Protein 8FJE (pdb70)

Structure (mmCIF, N/CA/C/O backbone):
data_8FJE
#
_entry.id   8FJE
#
_cell.length_a   47.859
_cell.length_b   65.763
_cell.length_c   87.434
_cell.angle_alpha   90.000
_cell.angle_beta   90.000
_cell.angle_gamma   90.000
#
_symmetry.space_group_name_H-M   'P 2 21 21'
#
loop_
_atom_site.group_PDB
_atom_site.id
_atom_site.type_symbol
_atom_site.label_atom_id
_atom_site.label_alt_id
_atom_site.label_comp_id
_atom_site.label_asym_id
_atom_site.label_entity_id
_atom_site.label_seq_id
_atom_site.pdbx_PDB_ins_code
_atom_site.Cartn_x
_atom_site.Cartn_y
_atom_site.Cartn_z
_atom_site.occupancy
_atom_site.B_iso_or_equiv
_atom_site.auth_seq_id
_atom_site.auth_comp_id
_atom_site.auth_asym_id
_atom_site.auth_atom_id
_atom_site.pdbx_PDB_model_num
ATOM 1 N N . PRO A 1 6 ? 33.51085 7.72370 12.96988 1.000 124.47160 4 PRO A N 1
ATOM 2 C CA . PRO A 1 6 ? 33.40612 9.12634 12.55124 1.000 126.38113 4 PRO A CA 1
ATOM 3 C C . PRO A 1 6 ? 32.06429 9.75829 12.91647 1.000 118.18475 4 PRO A C 1
ATOM 4 O O . PRO A 1 6 ? 31.90929 10.26997 14.02559 1.000 123.34529 4 PRO A O 1
ATOM 8 N N . LEU A 1 7 ? 31.10786 9.72060 11.98483 1.000 109.22495 5 LEU A N 1
ATOM 9 C CA . LEU A 1 7 ? 29.80553 10.33104 12.23278 1.000 100.60076 5 LEU A CA 1
ATOM 10 C C . LEU A 1 7 ? 29.00847 9.56305 13.27805 1.000 112.54425 5 LEU A C 1
ATOM 11 O O . LEU A 1 7 ? 28.15253 10.14482 13.95486 1.000 103.09451 5 LEU A O 1
ATOM 16 N N . GLU A 1 8 ? 29.27069 8.26355 13.42207 1.000 120.90312 6 GLU A N 1
ATOM 17 C CA . GLU A 1 8 ? 28.53638 7.44945 14.38159 1.000 118.05212 6 GLU A CA 1
ATOM 18 C C . GLU A 1 8 ? 28.94970 7.73500 15.81803 1.000 104.58920 6 GLU A C 1
ATOM 19 O O . GLU A 1 8 ? 28.23675 7.33714 16.74535 1.000 86.69017 6 GLU A O 1
ATOM 25 N N . THR A 1 9 ? 30.08146 8.41088 16.02124 1.000 107.62172 7 THR A N 1
ATOM 26 C CA . THR A 1 9 ? 30.54349 8.73603 17.36362 1.000 116.71789 7 THR A CA 1
ATOM 27 C C . THR A 1 9 ? 29.89773 9.99823 17.91818 1.000 109.18886 7 THR A C 1
ATOM 28 O O . THR A 1 9 ? 29.89342 10.19041 19.13884 1.000 121.88960 7 THR A O 1
ATOM 32 N N . LEU A 1 10 ? 29.35480 10.85439 17.05820 1.000 95.71696 8 LEU A N 1
ATOM 33 C CA . LEU A 1 10 ? 28.75544 12.10030 17.50436 1.000 98.93676 8 LEU A CA 1
ATOM 34 C C . LEU A 1 10 ? 27.32270 11.86919 17.98609 1.000 83.40877 8 LEU A C 1
ATOM 35 O O . LEU A 1 10 ? 26.63088 10.97346 17.49433 1.000 84.07786 8 LEU A O 1
ATOM 40 N N . PRO A 1 11 ? 26.85733 12.66150 18.94728 1.000 76.74726 9 PRO A N 1
ATOM 41 C CA . PRO A 1 11 ? 25.50081 12.48184 19.47285 1.000 77.88295 9 PRO A CA 1
ATOM 42 C C . PRO A 1 11 ? 24.44626 13.00143 18.50264 1.000 75.11335 9 PRO A C 1
ATOM 43 O O . PRO A 1 11 ? 24.73810 13.68944 17.52401 1.000 85.83939 9 PRO A O 1
ATOM 47 N N . LEU A 1 12 ? 23.19067 12.65782 18.80525 1.000 77.17799 10 LEU A N 1
ATOM 48 C CA . LEU A 1 12 ? 22.07408 13.05575 17.95449 1.000 66.27089 10 LEU A CA 1
ATOM 49 C C . LEU A 1 12 ? 21.85487 14.56303 17.94485 1.000 71.87090 10 LEU A C 1
ATOM 50 O O . LEU A 1 12 ? 21.28052 15.08594 16.98359 1.000 80.32906 10 LEU A O 1
ATOM 55 N N . GLU A 1 13 ? 22.29354 15.27166 18.98747 1.000 73.90610 11 GLU A N 1
ATOM 56 C CA . GLU A 1 13 ? 22.16593 16.72510 18.99106 1.000 68.58763 11 GLU A CA 1
ATOM 57 C C . GLU A 1 13 ? 23.15079 17.36681 18.02157 1.000 69.70670 11 GLU A C 1
ATOM 58 O O . GLU A 1 13 ? 22.83075 18.37326 17.37842 1.000 51.98292 11 GLU A O 1
ATOM 64 N N . GLU A 1 14 ? 24.35351 16.80032 17.90160 1.000 75.59226 12 GLU A N 1
ATOM 65 C CA . GLU A 1 14 ? 25.33977 17.35190 16.97904 1.000 75.32796 12 GLU A CA 1
ATOM 66 C C . GLU A 1 14 ? 25.04288 16.95267 15.53888 1.000 69.19899 12 GLU A C 1
ATOM 67 O O . GLU A 1 14 ? 25.27146 17.74376 14.61743 1.000 70.14085 12 GLU A O 1
ATOM 73 N N . LEU A 1 15 ? 24.54362 15.73087 15.32813 1.000 69.08330 13 LEU A N 1
ATOM 74 C CA . LEU A 1 15 ? 24.12651 15.30863 13.99335 1.000 62.69472 13 LEU A CA 1
ATOM 75 C C . LEU A 1 15 ? 23.12035 16.28598 13.39961 1.000 67.99541 13 LEU A C 1
ATOM 76 O O . LEU A 1 15 ? 23.27825 16.75093 12.26518 1.000 62.15360 13 LEU A O 1
ATOM 81 N N . GLU A 1 16 ? 22.07512 16.61208 14.16269 1.000 70.44762 14 GLU A N 1
ATOM 82 C CA . GLU A 1 16 ? 21.08275 17.56875 13.68830 1.000 63.59273 14 GLU A CA 1
ATOM 83 C C . GLU A 1 16 ? 21.67445 18.96512 13.54539 1.000 63.87091 14 GLU A C 1
ATOM 84 O O . GLU A 1 16 ? 21.25456 19.72757 12.66732 1.000 57.05699 14 GLU A O 1
ATOM 90 N N . ARG A 1 17 ? 22.64771 19.31593 14.39002 1.000 80.34700 15 ARG A N 1
ATOM 91 C CA . ARG A 1 17 ? 23.29792 20.61619 14.26433 1.000 70.09746 15 ARG A CA 1
ATOM 92 C C . ARG A 1 17 ? 24.07704 20.71556 12.95917 1.000 65.69194 15 ARG A C 1
ATOM 93 O O . ARG A 1 17 ? 24.04170 21.75211 12.28553 1.000 65.95947 15 ARG A O 1
ATOM 101 N N . ARG A 1 18 ? 24.78188 19.64703 12.58256 1.000 70.30415 16 ARG A N 1
ATOM 102 C CA . ARG A 1 18 ? 25.46777 19.63460 11.29490 1.000 73.89490 16 ARG A CA 1
ATOM 103 C C . ARG A 1 18 ? 24.46878 19.58811 10.14569 1.000 66.04893 16 ARG A C 1
ATOM 104 O O . ARG A 1 18 ? 24.59193 20.34066 9.17296 1.000 61.51442 16 ARG A O 1
ATOM 112 N N . ALA A 1 19 ? 23.46541 18.71222 10.24677 1.000 68.37770 17 ALA A N 1
ATOM 113 C CA . ALA A 1 19 ? 22.50363 18.54636 9.16083 1.000 53.21041 17 ALA A CA 1
ATOM 114 C C . ALA A 1 19 ? 21.78788 19.85520 8.85125 1.000 64.01177 17 ALA A C 1
ATOM 115 O O . ALA A 1 19 ? 21.64860 20.24008 7.68457 1.000 64.79893 17 ALA A O 1
ATOM 117 N N . LEU A 1 20 ? 21.33062 20.55903 9.88764 1.000 69.42903 18 LEU A N 1
ATOM 118 C CA . LEU A 1 20 ? 20.69073 21.85008 9.67285 1.000 68.52062 18 LEU A CA 1
ATOM 119 C C . LEU A 1 20 ? 21.67441 22.90950 9.19575 1.000 68.15085 18 LEU A C 1
ATOM 120 O O . LEU A 1 20 ? 21.25211 23.89627 8.58637 1.000 61.65323 18 LEU A O 1
ATOM 125 N N . LYS A 1 21 ? 22.97127 22.72672 9.45271 1.000 74.87511 19 LYS A N 1
ATOM 126 C CA . LYS A 1 21 ? 23.96694 23.70396 9.02395 1.000 74.35855 19 LYS A CA 1
ATOM 127 C C . LYS A 1 21 ? 24.22617 23.61624 7.52371 1.000 77.29513 19 LYS A C 1
ATOM 128 O O . LYS A 1 21 ? 24.22332 24.63687 6.82605 1.000 75.25674 19 LYS A O 1
ATOM 134 N N . ILE A 1 22 ? 24.45924 22.40521 7.01131 1.000 72.65389 20 ILE A N 1
ATOM 135 C CA . ILE A 1 22 ? 24.66267 22.23411 5.57433 1.000 76.09949 20 ILE A CA 1
ATOM 136 C C . ILE A 1 22 ? 23.41474 22.65079 4.80274 1.000 75.36280 20 ILE A C 1
ATOM 137 O O . ILE A 1 22 ? 23.50562 23.21968 3.70740 1.000 89.53737 20 ILE A O 1
ATOM 142 N N . TYR A 1 23 ? 22.23178 22.39705 5.36848 1.000 71.17810 21 TYR A N 1
ATOM 143 C CA . TYR A 1 23 ? 20.99527 22.77913 4.69269 1.000 68.80209 21 TYR A CA 1
ATOM 144 C C . TYR A 1 23 ? 20.88342 24.29286 4.55608 1.000 77.31071 21 TYR A C 1
ATOM 145 O O . TYR A 1 23 ? 20.47910 24.80049 3.50285 1.000 79.71578 21 TYR A O 1
ATOM 154 N N . LEU A 1 24 ? 21.23571 25.03184 5.61141 1.000 83.20647 22 LEU A N 1
ATOM 155 C CA . LEU A 1 24 ? 21.18050 26.48823 5.53963 1.000 85.75991 22 LEU A CA 1
ATOM 156 C C . LEU A 1 24 ? 22.20853 27.04263 4.56205 1.000 89.54133 22 LEU A C 1
ATOM 157 O O . LEU A 1 24 ? 21.95831 28.06884 3.91885 1.000 99.57690 22 LEU A O 1
ATOM 162 N N . ARG A 1 25 ? 23.36086 26.38160 4.43011 1.000 84.06266 23 ARG A N 1
ATOM 163 C CA . ARG A 1 25 ? 24.40174 26.86496 3.53178 1.000 93.50304 23 ARG A CA 1
ATOM 164 C C . ARG A 1 25 ? 24.07920 26.62254 2.06392 1.000 85.10016 23 ARG A C 1
ATOM 165 O O . ARG A 1 25 ? 24.60016 27.34183 1.20549 1.000 90.36970 23 ARG A O 1
ATOM 173 N N . ARG A 1 26 ? 23.23877 25.63627 1.75515 1.000 83.56567 24 ARG A N 1
ATOM 174 C CA . ARG A 1 26 ? 22.88031 25.35450 0.37083 1.000 100.36755 24 ARG A CA 1
ATOM 175 C C . ARG A 1 26 ? 21.54324 25.99567 0.02218 1.000 105.98861 24 ARG A C 1
ATOM 176 O O . ARG A 1 26 ? 21.48358 26.91697 -0.79845 1.000 111.69854 24 ARG A O 1
ATOM 184 N N . HIS A 1 27 ? 20.46747 25.51274 0.63795 1.000 105.15570 25 HIS A N 1
ATOM 185 C CA . HIS A 1 27 ? 19.15152 26.09269 0.41186 1.000 102.36700 25 HIS A CA 1
ATOM 186 C C . HIS A 1 27 ? 19.03007 27.43563 1.12047 1.000 106.28108 25 HIS A C 1
ATOM 187 O O . HIS A 1 27 ? 19.43649 27.58653 2.27585 1.000 118.97799 25 HIS A O 1
ATOM 194 N N . GLY A 1 28 ? 18.46719 28.41426 0.41958 1.000 112.20547 26 GLY A N 1
ATOM 195 C CA . GLY A 1 28 ? 18.19498 29.71021 1.01096 1.000 116.87510 26 GLY A CA 1
ATOM 196 C C . GLY A 1 28 ? 19.45446 30.48656 1.35511 1.000 129.99085 26 GLY A C 1
ATOM 197 O O . GLY A 1 28 ? 20.58340 30.07511 1.08997 1.000 115.59574 26 GLY A O 1
ATOM 198 N N . SER A 1 29 ? 19.23482 31.64963 1.96541 1.000 139.11965 27 SER A N 1
ATOM 199 C CA . SER A 1 29 ? 20.30149 32.58914 2.29598 1.000 146.71206 27 SER A CA 1
ATOM 200 C C . SER A 1 29 ? 20.36782 32.75947 3.80710 1.000 156.01143 27 SER A C 1
ATOM 201 O O . SER A 1 29 ? 19.47709 33.36938 4.40910 1.000 148.46573 27 SER A O 1
ATOM 204 N N . VAL A 1 30 ? 21.42035 32.22092 4.41281 1.000 179.26076 28 VAL A N 1
ATOM 205 C CA . VAL A 1 30 ? 21.72310 32.44730 5.82297 1.000 186.13326 28 VAL A CA 1
ATOM 206 C C . VAL A 1 30 ? 23.19857 32.81609 5.91579 1.000 196.51115 28 VAL A C 1
ATOM 207 O O . VAL A 1 30 ? 24.04007 32.13643 5.30947 1.000 197.47333 28 VAL A O 1
ATOM 211 N N . PRO A 1 31 ? 23.55644 33.88518 6.62606 1.000 154.55165 29 PRO A N 1
ATOM 212 C CA . PRO A 1 31 ? 24.97578 34.23996 6.75686 1.000 148.06203 29 PRO A CA 1
ATOM 213 C C . PRO A 1 31 ? 25.77018 33.09851 7.37423 1.000 149.45717 29 PRO A C 1
ATOM 214 O O . PRO A 1 31 ? 25.40476 32.55780 8.41999 1.000 151.65456 29 PRO A O 1
ATOM 218 N N . GLU A 1 32 ? 26.85760 32.72206 6.70611 1.000 146.30974 30 GLU A N 1
ATOM 219 C CA . GLU A 1 32 ? 27.71286 31.64530 7.18574 1.000 145.52093 30 GLU A CA 1
ATOM 220 C C . GLU A 1 32 ? 28.71290 32.11161 8.23490 1.000 141.76383 30 GLU A C 1
ATOM 221 O O . GLU A 1 32 ? 29.61951 31.35045 8.59027 1.000 132.33258 30 GLU A O 1
ATO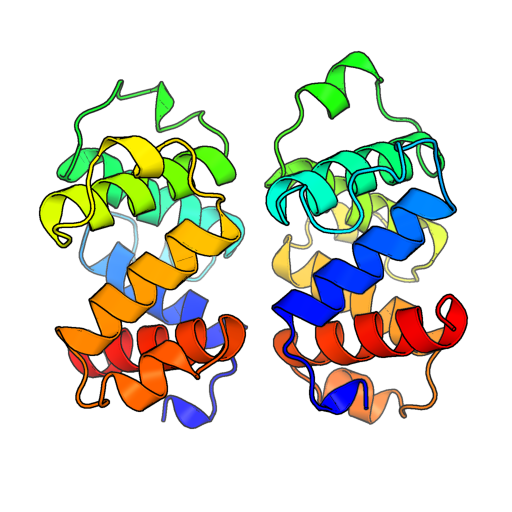M 227 N N . GLU A 1 33 ? 28.56731 33.33763 8.73486 1.000 166.68380 31 GLU A N 1
ATOM 228 C CA . GLU A 1 33 ? 29.34963 33.82064 9.86386 1.000 163.37689 31 GLU A CA 1
ATOM 229 C C . GLU A 1 33 ? 28.83602 33.29201 11.19598 1.000 171.74611 31 GLU A C 1
ATOM 230 O O . GLU A 1 33 ? 29.27091 33.77197 12.24807 1.000 175.59109 31 GLU A O 1
ATOM 236 N N . GLU A 1 34 ? 27.90844 32.33109 11.16864 1.000 160.43515 32 GLU A N 1
ATOM 237 C CA . GLU A 1 34 ? 27.40340 31.66286 12.36499 1.000 149.71848 32 GLU A CA 1
ATOM 238 C C . GLU A 1 34 ? 27.49120 30.15278 12.12885 1.000 142.02804 32 GLU A C 1
ATOM 239 O O . GLU A 1 34 ? 26.47400 29.46480 12.02354 1.000 122.46644 32 GLU A O 1
ATOM 245 N N . ILE A 1 35 ? 28.72236 29.64318 12.03607 1.000 146.25507 33 ILE A N 1
ATOM 246 C CA . ILE A 1 35 ? 28.91866 28.21866 11.77875 1.000 142.18271 33 ILE A CA 1
ATOM 247 C C . ILE A 1 35 ? 28.31094 27.38561 12.89992 1.000 144.57971 33 ILE A C 1
ATOM 248 O O . ILE A 1 35 ? 27.66895 26.35756 12.65165 1.000 137.47399 33 ILE A O 1
ATOM 253 N N . GLU A 1 36 ? 28.48711 27.82142 14.15028 1.000 150.65631 34 GLU A N 1
ATOM 254 C CA . GLU A 1 36 ? 27.88291 27.12271 15.27752 1.000 158.97886 34 GLU A CA 1
ATOM 255 C C . GLU A 1 36 ? 27.38788 28.06427 16.37083 1.000 159.25486 34 GLU A C 1
ATOM 256 O O . GLU A 1 36 ? 27.05138 27.59031 17.46382 1.000 165.51910 34 GLU A O 1
ATOM 262 N N . THR A 1 37 ? 27.32538 29.37452 16.12110 1.000 136.80935 35 THR A N 1
ATOM 263 C CA . THR A 1 37 ? 26.92230 30.30309 17.17211 1.000 136.04177 35 THR A CA 1
ATOM 264 C C . THR A 1 37 ? 25.41238 30.32971 17.37225 1.000 123.63234 35 THR A C 1
ATOM 265 O O . THR A 1 37 ? 24.94722 30.54842 18.49629 1.000 117.76201 35 THR A O 1
ATOM 269 N N . MET A 1 38 ? 24.63926 30.11851 16.31045 1.000 121.38035 36 MET A N 1
ATOM 270 C CA . MET A 1 38 ? 23.19292 30.09103 16.43984 1.000 125.51838 36 MET A CA 1
ATOM 271 C C . MET A 1 38 ? 22.75014 28.85939 17.22765 1.000 124.87718 36 MET A C 1
ATOM 272 O O . MET A 1 38 ? 23.35459 27.78900 17.11842 1.000 123.52220 36 MET A O 1
ATOM 277 N N . PRO A 1 39 ? 21.69718 28.98612 18.02967 1.000 119.27403 37 PRO A N 1
ATOM 278 C CA . PRO A 1 39 ? 21.20820 27.83554 18.79331 1.000 101.99323 37 PRO A CA 1
ATOM 279 C C . PRO A 1 39 ? 20.47876 26.84312 17.90168 1.000 92.15022 37 PRO A C 1
ATOM 280 O O . PRO A 1 39 ? 20.08893 27.14303 16.77114 1.000 97.87572 37 PRO A O 1
ATOM 284 N N . LEU A 1 40 ? 20.29810 25.63348 18.43744 1.000 87.89340 38 LEU A N 1
ATOM 285 C CA . LEU A 1 40 ? 19.60412 24.59340 17.68607 1.000 71.51526 38 LEU A CA 1
ATOM 286 C C . LEU A 1 40 ? 18.13704 24.94068 17.46911 1.000 69.72310 38 LEU A C 1
ATOM 287 O O . LEU A 1 40 ? 17.54333 24.51869 16.47023 1.000 73.29858 38 LEU A O 1
ATOM 292 N N . GLU A 1 41 ? 17.53753 25.70405 18.38544 1.000 72.95263 39 GLU A N 1
ATOM 293 C CA . GLU A 1 41 ? 16.15774 26.13688 18.19256 1.000 76.23320 39 GLU A CA 1
ATOM 294 C C . GLU A 1 41 ? 16.04152 27.09061 17.01031 1.000 72.52945 39 GLU A C 1
ATOM 295 O O . GLU A 1 41 ? 15.04404 27.06549 16.28002 1.000 62.62781 39 GLU A O 1
ATOM 301 N N . GLU A 1 42 ? 17.05073 27.94029 16.80652 1.000 73.63454 40 GLU A N 1
ATOM 302 C CA . GLU A 1 42 ? 17.02818 28.84489 15.66372 1.000 74.62230 40 GLU A CA 1
ATOM 303 C C . GLU A 1 42 ? 17.33252 28.11033 14.36502 1.000 73.30141 40 GLU A C 1
ATOM 304 O O . GLU A 1 42 ? 16.78029 28.45859 13.31552 1.000 76.57877 40 GLU A O 1
ATOM 310 N N . LEU A 1 43 ? 18.20225 27.09730 14.41366 1.000 69.68754 41 LEU A N 1
ATOM 311 C CA . LEU A 1 43 ? 18.49414 26.31408 13.21683 1.000 54.83626 41 LEU A CA 1
ATOM 312 C C . LEU A 1 43 ? 17.24603 25.60838 12.70301 1.000 68.64715 41 LEU A C 1
ATOM 313 O O . LEU A 1 43 ? 16.97671 25.60779 11.49654 1.000 69.72299 41 LEU A O 1
ATOM 318 N N . GLU A 1 44 ? 16.46943 25.00462 13.60630 1.000 64.93295 42 GLU A N 1
ATOM 319 C CA . GLU A 1 44 ? 15.26319 24.29640 13.19128 1.000 52.98408 42 GLU A CA 1
ATOM 320 C C . GLU A 1 44 ? 14.23009 25.25382 12.61398 1.000 58.05816 42 GLU A C 1
ATOM 321 O O . GLU A 1 44 ? 13.54936 24.92681 11.63547 1.000 62.29737 42 GLU A O 1
ATOM 327 N N . ARG A 1 45 ? 14.10066 26.44310 13.20407 1.000 70.12323 43 ARG A N 1
ATOM 328 C CA . ARG A 1 45 ? 13.05138 27.36754 12.78794 1.000 76.44450 43 ARG A CA 1
ATOM 329 C C . ARG A 1 45 ? 13.30132 27.88900 11.37729 1.000 66.49199 43 ARG A C 1
ATOM 330 O O . ARG A 1 45 ? 12.50411 27.64496 10.46483 1.000 63.08744 43 ARG A O 1
ATOM 338 N N . LYS A 1 46 ? 14.41615 28.60023 11.17524 1.000 69.23734 44 LYS A N 1
ATOM 339 C CA . LYS A 1 46 ? 14.66503 29.23088 9.88091 1.000 72.78366 44 LYS A CA 1
ATOM 340 C C . LYS A 1 46 ? 14.77007 28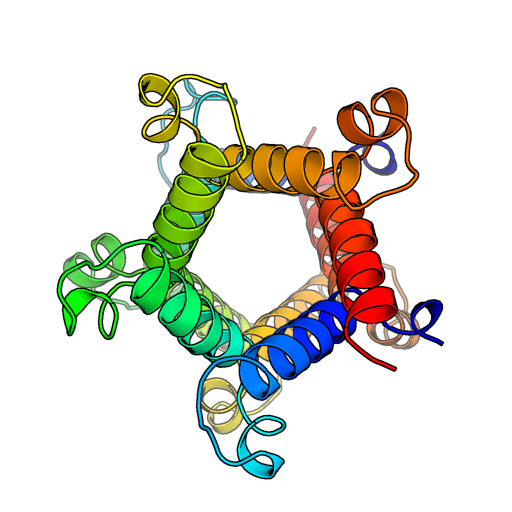.20547 8.75887 1.000 73.64368 44 LYS A C 1
ATOM 341 O O . LYS A 1 46 ? 14.38691 28.49469 7.61952 1.000 76.04477 44 LYS A O 1
ATOM 347 N N . ALA A 1 47 ? 15.27898 27.00676 9.05433 1.000 73.92842 45 ALA A N 1
ATOM 348 C CA . ALA A 1 47 ? 15.34315 25.96506 8.03679 1.000 56.73420 45 ALA A CA 1
ATOM 349 C C . ALA A 1 47 ? 13.96931 25.40207 7.70406 1.000 60.26760 45 ALA A C 1
ATOM 350 O O . ALA A 1 47 ? 13.78425 24.85792 6.61064 1.000 76.73846 45 ALA A O 1
ATOM 352 N N . LEU A 1 48 ? 13.00440 25.51939 8.61693 1.000 67.68979 46 LEU A N 1
ATOM 353 C CA . LEU A 1 48 ? 11.65727 25.04311 8.32852 1.000 74.91026 46 LEU A CA 1
ATOM 354 C C . LEU A 1 48 ? 10.88053 26.04955 7.48861 1.000 76.81197 46 LEU A C 1
ATOM 355 O O . LEU A 1 48 ? 10.16116 25.66185 6.56107 1.000 76.14607 46 LEU A O 1
ATOM 360 N N . GLN A 1 49 ? 11.01194 27.34278 7.80023 1.000 73.82863 47 GLN A N 1
ATOM 361 C CA . GLN A 1 49 ? 10.35978 28.37024 6.99437 1.000 83.93219 47 GLN A CA 1
ATOM 362 C C . GLN A 1 49 ? 10.87630 28.36577 5.56263 1.000 78.61418 47 GLN A C 1
ATOM 363 O O . GLN A 1 49 ? 10.11743 28.64502 4.62705 1.000 65.27265 47 GLN A O 1
ATOM 369 N N . ASP A 1 50 ? 12.16073 28.05624 5.37367 1.000 78.27128 48 ASP A N 1
ATOM 370 C CA . ASP A 1 50 ? 12.71344 27.95800 4.02739 1.000 74.40436 48 ASP A CA 1
ATOM 371 C C . ASP A 1 50 ? 12.06513 26.81516 3.25774 1.000 79.90141 48 ASP A C 1
ATOM 372 O O . ASP A 1 50 ? 11.67098 26.97645 2.09692 1.000 81.07553 48 ASP A O 1
ATOM 377 N N . TYR A 1 51 ? 11.95000 25.64592 3.89133 1.000 76.66151 49 TYR A N 1
ATOM 378 C CA . TYR A 1 51 ? 11.30629 24.51385 3.23463 1.000 70.06332 49 TYR A CA 1
ATOM 379 C C . TYR A 1 51 ? 9.82931 24.79018 2.98353 1.000 79.18335 49 TYR A C 1
ATOM 380 O O . TYR A 1 51 ? 9.29617 24.43272 1.92671 1.000 84.85290 49 TYR A O 1
ATOM 389 N N . LEU A 1 52 ? 9.15217 25.42889 3.93996 1.000 88.41620 50 LEU A N 1
ATOM 390 C CA . LEU A 1 52 ? 7.75102 25.78556 3.75602 1.000 87.01745 50 LEU A CA 1
ATOM 391 C C . LEU A 1 52 ? 7.55254 26.85835 2.69431 1.000 89.63744 50 LEU A C 1
ATOM 392 O O . LEU A 1 52 ? 6.41467 27.07701 2.26517 1.000 99.77681 50 LEU A O 1
ATOM 397 N N . ARG A 1 53 ? 8.62134 27.52491 2.26116 1.000 84.08099 51 ARG A N 1
ATOM 398 C CA . ARG A 1 53 ? 8.54358 28.55050 1.22932 1.000 92.56484 51 ARG A CA 1
ATOM 399 C C . ARG A 1 53 ? 8.89544 28.01457 -0.15300 1.000 101.87459 51 ARG A C 1
ATOM 400 O O . ARG A 1 53 ? 8.15401 28.24152 -1.11365 1.000 110.41939 51 ARG A O 1
ATOM 408 N N . ARG A 1 54 ? 10.01578 27.29927 -0.27191 1.000 90.75450 52 ARG A N 1
ATOM 409 C CA . ARG A 1 54 ? 10.45203 26.81169 -1.57568 1.000 78.01626 52 ARG A CA 1
ATOM 410 C C . ARG A 1 54 ? 9.63048 25.61371 -2.03734 1.000 83.46899 52 ARG A C 1
ATOM 411 O O . ARG A 1 54 ? 9.36087 25.46904 -3.23484 1.000 117.67424 52 ARG A O 1
ATOM 419 N N . TYR A 1 55 ? 9.22306 24.74922 -1.11052 1.000 75.26439 53 TYR A N 1
ATOM 420 C CA . TYR A 1 55 ? 8.53647 23.51109 -1.44950 1.000 83.16136 53 TYR A CA 1
ATOM 421 C C . TYR A 1 55 ? 7.03980 23.56655 -1.17144 1.000 95.24460 53 TYR A C 1
ATOM 422 O O . TYR A 1 55 ? 6.37524 22.52650 -1.21300 1.000 103.09775 53 TYR A O 1
ATOM 431 N N . GLY A 1 56 ? 6.49293 24.74702 -0.88973 1.000 102.11613 54 GLY A N 1
ATOM 432 C CA . GLY A 1 56 ? 5.08402 24.86485 -0.58326 1.000 100.99766 54 GLY A CA 1
ATOM 433 C C . GLY A 1 56 ? 4.55612 26.23571 -0.94445 1.000 112.36756 54 GLY A C 1
ATOM 434 O O . GLY A 1 56 ? 5.29437 27.11089 -1.40067 1.000 113.65770 54 GLY A O 1
ATOM 435 N N . THR A 1 57 ? 3.25728 26.41348 -0.73128 1.000 124.18475 55 THR A N 1
ATOM 436 C CA . THR A 1 57 ? 2.56309 27.66813 -1.00886 1.000 134.02701 55 THR A CA 1
ATOM 437 C C . THR A 1 57 ? 1.88388 28.15238 0.27310 1.000 133.92312 55 THR A C 1
ATOM 438 O O . THR A 1 57 ? 0.65377 28.19912 0.37060 1.000 135.00115 55 THR A O 1
ATOM 442 N N . LEU A 1 58 ? 2.69899 28.52300 1.26310 1.000 142.15914 56 LEU A N 1
ATOM 443 C CA . LEU A 1 58 ? 2.21204 29.05054 2.52736 1.000 152.95699 56 LEU A CA 1
ATOM 444 C C . LEU A 1 58 ? 2.43061 30.56034 2.59902 1.000 160.78539 56 LEU A C 1
ATOM 445 O O . LEU A 1 58 ? 3.35144 31.08890 1.96783 1.000 163.71453 56 LEU A O 1
ATOM 450 N N . PRO A 1 59 ? 1.59892 31.28251 3.35195 1.000 151.53159 57 PRO A N 1
ATOM 451 C CA . PRO A 1 59 ? 1.75013 32.74198 3.42030 1.000 150.12315 57 PRO A CA 1
ATOM 452 C C . PRO A 1 59 ? 3.06452 33.14599 4.07099 1.000 147.00451 57 PRO A C 1
ATOM 453 O O . PRO A 1 59 ? 3.53279 32.51299 5.02025 1.000 147.99575 57 PRO A O 1
ATOM 457 N N . GLU A 1 60 ? 3.65882 34.21869 3.54353 1.000 170.96705 58 GLU A N 1
ATOM 458 C CA . GLU A 1 60 ? 4.92718 34.70508 4.07756 1.000 164.90374 58 GLU A CA 1
ATOM 459 C C . GLU A 1 60 ? 4.75436 35.26581 5.48265 1.000 169.07221 58 GLU A C 1
ATOM 460 O O . GLU A 1 60 ? 5.47188 34.87604 6.41125 1.000 163.00148 58 GLU A O 1
ATOM 466 N N . GLU A 1 61 ? 3.80261 36.17478 5.65884 1.000 168.88178 59 GLU A N 1
ATOM 467 C CA . GLU A 1 61 ? 3.55622 36.81684 6.94614 1.000 165.63284 59 GLU A CA 1
ATOM 468 C C . GLU A 1 61 ? 2.92065 35.88281 7.96928 1.000 162.80861 59 GLU A C 1
ATOM 469 O O . GLU A 1 61 ? 2.58011 36.33583 9.06998 1.000 171.10801 59 GLU A O 1
ATOM 475 N N . GLU A 1 62 ? 2.75096 34.60403 7.64317 1.000 136.67073 60 GLU A N 1
ATOM 476 C CA . GLU A 1 62 ? 2.19577 33.61783 8.56111 1.000 127.25906 60 GLU A CA 1
ATOM 477 C C . GLU A 1 62 ? 3.24093 32.66651 9.11941 1.000 121.11666 60 GLU A C 1
ATOM 478 O O . GLU A 1 62 ? 3.19639 32.33938 10.30714 1.000 133.66690 60 GLU A O 1
ATOM 484 N N . ILE A 1 63 ? 4.19023 32.21710 8.29452 1.000 118.29533 61 ILE A N 1
ATOM 485 C CA . ILE A 1 63 ? 5.21386 31.30021 8.78544 1.000 113.49837 61 ILE A CA 1
ATOM 486 C C . ILE A 1 63 ? 6.19999 32.02080 9.69588 1.000 123.80020 61 ILE A C 1
ATOM 487 O O . ILE A 1 63 ? 6.71011 31.43108 10.65673 1.000 120.18369 61 ILE A O 1
ATOM 492 N N . GLU A 1 64 ? 6.48199 33.29834 9.42217 1.000 117.25461 62 GLU A N 1
ATOM 493 C CA . GLU A 1 64 ? 7.42078 34.04938 10.24841 1.000 121.17734 62 GLU A CA 1
ATOM 494 C C . GLU A 1 64 ? 6.92183 34.22107 11.67618 1.000 126.45722 62 GLU A C 1
ATOM 495 O O . GLU A 1 64 ? 7.73102 34.45506 12.58044 1.000 129.33792 62 GLU A O 1
ATOM 501 N N . THR A 1 65 ? 5.61328 34.11285 11.89740 1.000 126.39664 63 THR A N 1
ATOM 502 C CA . THR A 1 65 ? 5.03801 34.10616 13.23395 1.000 119.78034 63 THR A CA 1
ATOM 503 C C . THR A 1 65 ? 4.53896 32.72819 13.64496 1.000 118.62466 63 THR A C 1
ATOM 504 O O . THR A 1 65 ? 3.94861 32.59191 14.72209 1.000 120.51906 63 THR A O 1
ATOM 508 N N . MET A 1 66 ? 4.76232 31.70919 12.81921 1.000 116.22471 64 MET A N 1
ATOM 509 C CA . MET A 1 66 ? 4.28131 30.37112 13.12611 1.000 107.90579 64 MET A CA 1
ATOM 510 C C . MET A 1 66 ? 5.12557 29.74938 14.23718 1.000 106.36585 64 MET A C 1
ATOM 511 O O . MET A 1 66 ? 6.34833 29.92251 14.26032 1.000 109.19838 64 MET A O 1
ATOM 516 N N . PRO A 1 67 ? 4.50835 29.03190 15.17258 1.000 91.29340 65 PRO A N 1
ATOM 517 C CA . PRO A 1 67 ? 5.28612 28.31184 16.18697 1.000 74.96580 65 PRO A CA 1
ATOM 518 C C . PRO A 1 67 ? 6.02784 27.13003 15.57906 1.000 73.57903 65 PRO A C 1
ATOM 519 O O . PRO A 1 67 ? 5.77435 26.70324 14.45102 1.000 73.06770 65 PRO A O 1
ATOM 523 N N . LEU A 1 68 ? 6.95943 26.58746 16.36684 1.000 70.74243 66 LEU A N 1
ATOM 524 C CA . LEU A 1 68 ? 7.79790 25.49803 15.87589 1.000 62.84919 66 LEU A CA 1
ATOM 525 C C . LEU A 1 68 ? 7.00869 24.20121 15.73869 1.000 64.76709 66 LEU A C 1
ATOM 526 O O . LEU A 1 68 ? 7.23513 23.42902 14.79965 1.000 70.46133 66 LEU A O 1
ATOM 531 N N . GLU A 1 69 ? 6.07964 23.94096 16.66148 1.000 70.17217 67 GLU A N 1
ATOM 532 C CA . GLU A 1 69 ? 5.29519 22.71331 16.59664 1.000 60.43858 67 GLU A CA 1
ATOM 533 C C . GLU A 1 69 ? 4.32711 22.69215 15.42145 1.000 76.02512 67 GLU A C 1
ATOM 534 O O . GLU A 1 69 ? 3.81411 21.61905 15.08577 1.000 79.83894 67 GLU A O 1
ATOM 540 N N . GLU A 1 70 ? 4.06410 23.83828 14.79389 1.000 69.09897 68 GLU A N 1
ATOM 541 C CA . GLU A 1 70 ? 3.22659 23.89711 13.60384 1.000 73.79101 68 GLU A CA 1
ATOM 542 C C . GLU A 1 70 ? 4.01014 24.13874 12.32332 1.000 74.10869 68 GLU A C 1
ATOM 543 O O . GLU A 1 70 ? 3.54667 23.74495 11.25084 1.000 61.82608 68 GLU A O 1
ATOM 549 N N . LEU A 1 71 ? 5.17953 24.78005 12.40608 1.000 76.91160 69 LEU A N 1
ATOM 550 C CA . LEU A 1 71 ? 6.08240 24.81752 11.25958 1.000 53.91522 69 LEU A CA 1
ATOM 551 C C . LEU A 1 71 ? 6.49836 23.40795 10.86161 1.000 62.08163 69 LEU A C 1
ATOM 552 O O . LEU A 1 71 ? 6.46231 23.04341 9.68044 1.000 81.79836 69 LEU A O 1
ATOM 557 N N . GLU A 1 72 ? 6.89590 22.59812 11.84632 1.000 56.76815 70 GLU A N 1
ATOM 558 C CA . GLU A 1 72 ? 7.28804 21.22099 11.56979 1.000 54.60916 70 GLU A CA 1
ATOM 559 C C . GLU A 1 72 ? 6.09788 20.39046 11.10720 1.000 62.62851 70 GLU A C 1
ATOM 560 O O . GLU A 1 72 ? 6.24046 19.52469 10.23609 1.000 68.04373 70 GLU A O 1
ATOM 566 N N . ARG A 1 73 ? 4.91619 20.64112 11.67618 1.000 72.11041 71 ARG A N 1
ATOM 567 C CA . ARG A 1 73 ? 3.72411 19.90502 11.26679 1.000 68.55393 71 ARG A CA 1
ATOM 568 C C . ARG A 1 73 ? 3.44973 20.08948 9.78011 1.000 59.95171 71 ARG A C 1
ATOM 569 O O . ARG A 1 73 ? 3.20782 19.11713 9.05628 1.000 62.86197 71 ARG A O 1
ATOM 577 N N . GLU A 1 74 ? 3.49560 21.33590 9.30326 1.000 72.15729 72 GLU A N 1
ATOM 578 C CA . GLU A 1 74 ? 3.22330 21.59525 7.89386 1.000 59.72652 72 GLU A CA 1
ATOM 579 C C . GLU A 1 74 ? 4.34289 21.08267 6.99849 1.000 59.86113 72 GLU A C 1
ATOM 580 O O . GLU A 1 74 ? 4.07872 20.63494 5.87706 1.000 63.58137 72 GLU A O 1
ATOM 586 N N . ALA A 1 75 ? 5.59142 21.13800 7.46873 1.000 61.90765 73 ALA A N 1
ATOM 587 C CA . ALA A 1 75 ? 6.70027 20.63148 6.66667 1.000 55.46133 73 ALA A CA 1
ATOM 588 C C . ALA A 1 75 ? 6.56210 19.13555 6.42007 1.000 53.66586 73 ALA A C 1
ATOM 589 O O . ALA A 1 75 ? 6.87046 18.64751 5.32702 1.000 61.96408 73 ALA A O 1
ATOM 591 N N . LEU A 1 76 ? 6.09555 18.39126 7.42405 1.000 61.32452 74 LEU A N 1
ATOM 592 C CA . LEU A 1 76 ? 5.86310 16.96378 7.23520 1.000 59.84516 74 LEU A CA 1
ATOM 593 C C . LEU A 1 76 ? 4.61305 16.71570 6.40125 1.000 64.89802 74 LEU A C 1
ATOM 594 O O . LEU A 1 76 ? 4.58103 15.78758 5.58483 1.000 66.55991 74 LEU A O 1
ATOM 599 N N . LYS A 1 77 ? 3.57198 17.53110 6.59353 1.000 55.14981 75 LYS A N 1
ATOM 600 C CA . LYS A 1 77 ? 2.40022 17.43745 5.72906 1.000 60.62639 75 LYS A CA 1
ATOM 601 C C . LYS A 1 77 ? 2.77690 17.68810 4.27457 1.000 72.06889 75 LYS A C 1
ATOM 602 O O . LYS A 1 77 ? 2.26406 17.02304 3.36738 1.000 76.32392 75 LYS A O 1
ATOM 608 N N . ASN A 1 78 ? 3.68361 18.63782 4.03544 1.000 65.19289 76 ASN A N 1
ATOM 609 C CA . ASN A 1 78 ? 4.12170 18.92156 2.67347 1.000 52.62604 76 ASN A CA 1
ATOM 610 C C . ASN A 1 78 ? 5.05267 17.83056 2.15841 1.000 57.20885 76 ASN A C 1
ATOM 611 O O . ASN A 1 78 ? 4.91122 17.37190 1.01847 1.000 67.57230 76 ASN A O 1
ATOM 616 N N . TYR A 1 79 ? 6.00665 17.39935 2.98677 1.000 61.01762 77 TYR A N 1
ATOM 617 C CA . TYR A 1 79 ? 6.95899 16.38169 2.55501 1.000 53.48150 77 TYR A CA 1
ATOM 618 C C . TYR A 1 79 ? 6.26370 15.05462 2.27812 1.000 66.83972 77 TYR A C 1
ATOM 619 O O . TYR A 1 79 ? 6.64853 14.32454 1.35716 1.000 74.60791 77 TYR A O 1
ATOM 628 N N . LEU A 1 80 ? 5.23506 14.72429 3.06355 1.000 67.03752 78 LEU A N 1
ATOM 629 C CA . LEU A 1 80 ? 4.51423 13.47536 2.84070 1.000 68.95586 78 LEU A CA 1
ATOM 630 C C . LEU A 1 80 ? 3.67714 13.52468 1.56964 1.000 66.82870 78 LEU A C 1
ATOM 631 O O . LEU A 1 80 ? 3.39598 12.47856 0.97544 1.000 66.88030 78 LEU A O 1
ATOM 636 N N . ARG A 1 81 ? 3.26715 14.71855 1.13991 1.000 65.25217 79 ARG A N 1
ATOM 637 C CA . ARG A 1 81 ? 2.44366 14.83057 -0.05944 1.000 67.04141 79 ARG A CA 1
ATOM 638 C C . ARG A 1 81 ? 3.24615 14.49400 -1.31051 1.000 71.35525 79 ARG A C 1
ATOM 639 O O . ARG A 1 81 ? 2.91182 13.55940 -2.04742 1.000 72.00145 79 ARG A O 1
ATOM 647 N N . ARG A 1 82 ? 4.31950 15.24292 -1.56089 1.000 67.05104 80 ARG A N 1
ATOM 648 C CA . ARG A 1 82 ? 5.05710 15.13036 -2.81253 1.000 70.32693 80 ARG A CA 1
ATOM 649 C C . ARG A 1 82 ? 6.01281 13.94407 -2.85739 1.000 65.83587 80 ARG A C 1
ATOM 650 O O . ARG A 1 82 ? 6.62080 13.70594 -3.90663 1.000 77.23900 80 ARG A O 1
ATOM 658 N N . TYR A 1 83 ? 6.15836 13.19353 -1.76282 1.000 70.12477 81 TYR A N 1
ATOM 659 C CA . TYR A 1 83 ? 7.06226 12.04974 -1.72865 1.000 74.16309 81 TYR A CA 1
ATOM 660 C C . TYR A 1 83 ? 6.44887 10.82338 -1.06228 1.000 73.84181 81 TYR A C 1
ATOM 661 O O . TYR A 1 83 ? 7.16818 9.85218 -0.80516 1.000 80.16348 81 TYR A O 1
ATOM 670 N N . GLY A 1 84 ? 5.14403 10.83419 -0.77781 1.000 76.43675 82 GLY A N 1
ATOM 671 C CA . GLY A 1 84 ? 4.50137 9.75807 -0.06089 1.000 83.71072 82 GLY A CA 1
ATOM 672 C C . GLY A 1 84 ? 3.46929 9.02784 -0.90716 1.000 88.97974 82 GLY A C 1
ATOM 673 O O . GLY A 1 84 ? 3.09912 9.45856 -2.00569 1.000 86.36500 82 GLY A O 1
ATOM 674 N N . THR A 1 85 ? 3.00919 7.89984 -0.36778 1.000 99.91594 83 THR A N 1
ATOM 675 C CA . THR A 1 85 ? 2.00181 7.06319 -1.00454 1.000 98.45772 83 THR A CA 1
ATOM 676 C C . THR A 1 85 ? 0.67746 7.04580 -0.25552 1.000 103.31061 83 THR A C 1
ATOM 677 O O . THR A 1 85 ? -0.37038 6.88301 -0.88241 1.000 109.99571 83 THR A O 1
ATOM 681 N N . LEU A 1 86 ? 0.69550 7.23194 1.06218 1.000 136.63523 84 LEU A N 1
ATOM 682 C CA . LEU A 1 86 ? -0.54094 7.25374 1.82692 1.000 134.28846 84 LEU A CA 1
ATOM 683 C C . LEU A 1 86 ? -1.42530 8.41444 1.36787 1.000 130.38013 84 LEU A C 1
ATOM 684 O O . LEU A 1 86 ? -0.92148 9.46319 0.95358 1.000 123.67737 84 LEU A O 1
ATOM 689 N N . PRO A 1 87 ? -2.74748 8.25037 1.42139 1.000 125.09291 85 PRO A N 1
ATOM 690 C CA . PRO A 1 87 ? -3.64794 9.29055 0.90663 1.000 122.37919 85 PRO A CA 1
ATOM 691 C C . PRO A 1 87 ? -3.53952 10.58458 1.70051 1.000 126.36376 85 PRO A C 1
ATOM 692 O O . PRO A 1 87 ? -2.97767 10.64467 2.79611 1.000 128.11308 85 PRO A O 1
ATOM 696 N N . GLU A 1 88 ? -4.10342 11.64526 1.11594 1.000 130.01415 86 GLU A N 1
ATOM 697 C CA . GLU A 1 88 ? -4.02450 12.96926 1.72511 1.000 117.97404 86 GLU A CA 1
ATOM 698 C C . GLU A 1 88 ? -4.88109 13.06563 2.98208 1.000 121.80551 86 GLU A C 1
ATOM 699 O O . GLU A 1 88 ? -4.50208 13.75566 3.93637 1.000 119.77933 86 GLU A O 1
ATOM 705 N N . GLU A 1 89 ? -6.02629 12.37701 3.00594 1.000 154.59717 87 GLU A N 1
ATOM 706 C CA . GLU A 1 89 ? -6.91637 12.44420 4.16147 1.000 160.72201 87 GLU A CA 1
ATOM 707 C C . GLU A 1 89 ? -6.20772 12.02928 5.44499 1.000 149.20669 87 GLU A C 1
ATOM 708 O O . GLU A 1 89 ? -6.50086 12.56951 6.51779 1.000 149.48058 87 GLU A O 1
ATOM 714 N N . GLU A 1 90 ? -5.26817 11.08520 5.35646 1.000 130.66028 88 GLU A N 1
ATOM 715 C CA . GLU A 1 90 ? -4.53848 10.65592 6.54405 1.000 129.35272 88 GLU A CA 1
ATOM 716 C C . GLU A 1 90 ? -3.61680 11.74909 7.06910 1.000 118.20170 88 GLU A C 1
ATOM 717 O O . GLU A 1 90 ? -3.42583 11.86112 8.28478 1.000 123.28056 88 GLU A O 1
ATOM 723 N N . ILE A 1 91 ? -3.05559 12.56826 6.17548 1.000 107.45593 89 ILE A N 1
ATOM 724 C CA . ILE A 1 91 ? -2.02364 13.52748 6.56753 1.000 107.39903 89 ILE A CA 1
ATOM 725 C C . ILE A 1 91 ? -2.54743 14.49484 7.62372 1.000 115.24648 89 ILE A C 1
ATOM 726 O O . ILE A 1 91 ? -1.84310 14.82456 8.58654 1.000 117.56838 89 ILE A O 1
ATOM 731 N N . ASP A 1 92 ? -3.79204 14.95308 7.47449 1.000 115.83972 90 ASP A N 1
ATOM 732 C CA . ASP A 1 92 ? -4.33743 15.90024 8.44079 1.000 118.90743 90 ASP A CA 1
ATOM 733 C C . ASP A 1 92 ? -4.67532 15.22273 9.76363 1.000 112.78041 90 ASP A C 1
ATOM 734 O O . ASP A 1 92 ? -4.64630 15.87226 10.81511 1.000 121.16617 90 ASP A O 1
ATOM 739 N N . THR A 1 93 ? -4.98146 13.92520 9.73771 1.000 110.45568 91 THR A N 1
ATOM 740 C CA . THR A 1 93 ? -5.36259 13.20912 10.94936 1.000 113.13933 91 THR A CA 1
ATOM 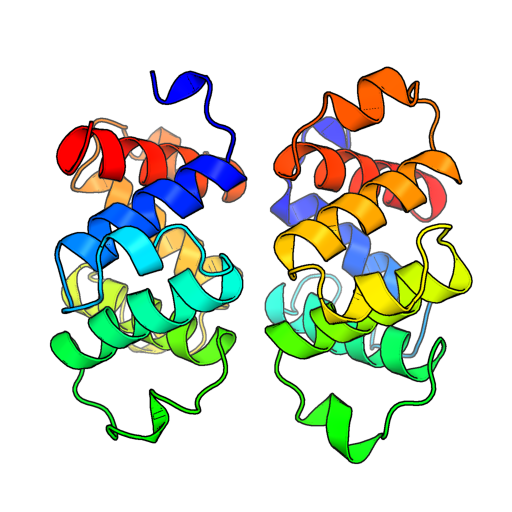741 C C . THR A 1 93 ? -4.18442 12.54646 11.64938 1.000 105.31597 91 THR A C 1
ATOM 742 O O . THR A 1 93 ? -4.24370 12.33133 12.86587 1.000 105.88680 91 THR A O 1
ATOM 746 N N . MET A 1 94 ? -3.12627 12.21141 10.91788 1.000 102.60857 92 MET A N 1
ATOM 747 C CA . MET A 1 94 ? -1.95838 11.60137 11.53824 1.000 89.63953 92 MET A CA 1
ATOM 748 C C . MET A 1 94 ? -1.32232 12.57686 12.52411 1.000 91.83167 92 MET A C 1
ATOM 749 O O . MET A 1 94 ? -1.12376 13.75269 12.18593 1.000 88.84254 92 MET A O 1
ATOM 754 N N . PRO A 1 95 ? -0.99568 12.13985 13.73747 1.000 84.82155 93 PRO A N 1
ATOM 755 C CA . PRO A 1 95 ? -0.38172 13.04528 14.71416 1.000 75.50889 93 PRO A CA 1
ATOM 756 C C . PRO A 1 95 ? 1.02594 13.44123 14.29386 1.000 66.81833 93 PRO A C 1
ATOM 757 O O . PRO A 1 95 ? 1.60678 12.90503 13.34800 1.000 70.20314 93 PRO A O 1
ATOM 761 N N . LEU A 1 96 ? 1.57569 14.41063 15.02938 1.000 77.80332 94 LEU A N 1
ATOM 762 C CA . LEU A 1 96 ? 2.90566 14.91976 14.70997 1.000 64.90926 94 LEU A CA 1
ATOM 763 C C . LEU A 1 96 ? 3.97041 13.84602 14.89761 1.000 61.65180 94 LEU A C 1
ATOM 764 O O . LEU A 1 96 ? 4.91194 13.75037 14.10180 1.000 65.46372 94 LEU A O 1
ATOM 769 N N . GLU A 1 97 ? 3.83881 13.02677 15.94444 1.000 70.75090 95 GLU A N 1
ATOM 770 C CA . GLU A 1 97 ? 4.81434 11.96658 16.17766 1.000 64.74811 95 GLU A CA 1
ATOM 771 C C . GLU A 1 97 ? 4.75723 10.90169 15.09068 1.000 61.94630 95 GLU A C 1
ATOM 772 O O . GLU A 1 97 ? 5.77685 10.27115 14.78801 1.000 59.49715 95 GLU A O 1
ATOM 778 N N . GLU A 1 98 ? 3.58472 10.68610 14.49416 1.000 55.49126 96 GLU A N 1
ATOM 779 C CA . GLU A 1 98 ? 3.48263 9.76036 13.37547 1.000 65.36937 96 GLU A CA 1
ATOM 780 C C . GLU A 1 98 ? 3.84931 10.41481 12.05149 1.000 71.59953 96 GLU A C 1
ATOM 781 O O . GLU A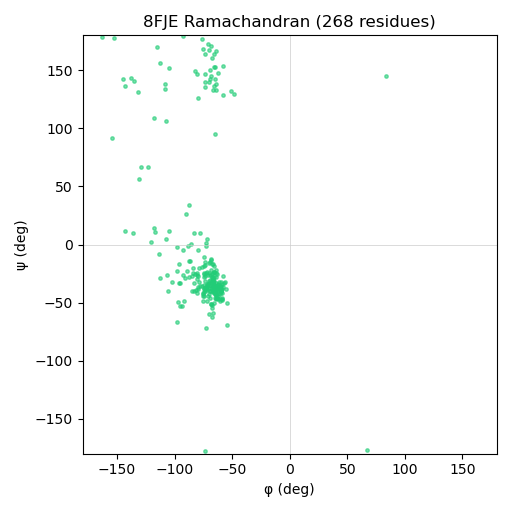 1 98 ? 4.25374 9.71335 11.11753 1.000 62.22145 96 GLU A O 1
ATOM 787 N N . LEU A 1 99 ? 3.71402 11.73861 11.95033 1.000 71.13478 97 LEU A N 1
ATOM 788 C CA . LEU A 1 99 ? 4.19117 12.43938 10.76415 1.000 56.58298 97 LEU A CA 1
ATOM 789 C C . LEU A 1 99 ? 5.70841 12.35508 10.65386 1.000 65.46635 97 LEU A C 1
ATOM 790 O O . LEU A 1 99 ? 6.24887 12.22236 9.55021 1.000 78.49027 97 LEU A O 1
ATOM 795 N N . GLU A 1 100 ? 6.41129 12.42399 11.78857 1.000 57.75325 98 GLU A N 1
ATOM 796 C CA . GLU A 1 100 ? 7.86666 12.31184 11.76849 1.000 49.72798 98 GLU A CA 1
ATOM 797 C C . GLU A 1 100 ? 8.30761 10.90378 11.39195 1.000 58.02247 98 GLU A C 1
ATOM 798 O O . GLU A 1 100 ? 9.31132 10.72805 10.69132 1.000 55.27864 98 GLU A O 1
ATOM 804 N N . ARG A 1 101 ? 7.57359 9.88859 11.85181 1.000 66.18781 99 ARG A N 1
ATOM 805 C CA . ARG A 1 101 ? 7.97984 8.50939 11.60454 1.000 57.31395 99 ARG A CA 1
ATOM 806 C C . ARG A 1 101 ? 7.86524 8.15888 10.12706 1.000 65.95226 99 ARG A C 1
ATOM 807 O O . ARG A 1 101 ? 8.81584 7.64636 9.52508 1.000 76.13453 99 ARG A O 1
ATOM 815 N N . GLU A 1 102 ? 6.70655 8.43096 9.52305 1.000 70.69548 100 GLU A N 1
ATOM 816 C CA . GLU A 1 102 ? 6.51577 8.11046 8.11416 1.000 70.33762 100 GLU A CA 1
ATOM 817 C C . GLU A 1 102 ? 7.33684 9.00977 7.19983 1.000 63.24108 100 GLU A C 1
ATOM 818 O O . GLU A 1 102 ? 7.64102 8.60965 6.07127 1.000 74.95797 100 GLU A O 1
ATOM 824 N N . ALA A 1 103 ? 7.70157 10.21035 7.65686 1.000 62.38865 101 ALA A N 1
ATOM 825 C CA . ALA A 1 103 ? 8.59517 11.05549 6.87139 1.000 51.52749 101 ALA A CA 1
ATOM 826 C C . ALA A 1 103 ? 10.02438 10.53399 6.91658 1.000 56.89753 101 ALA A C 1
ATOM 827 O O . ALA A 1 103 ? 10.74591 10.59382 5.91430 1.000 66.68948 101 ALA A O 1
ATOM 829 N N . LEU A 1 104 ? 10.45307 10.02334 8.07228 1.000 59.50328 102 LEU A N 1
ATOM 830 C CA . LEU A 1 104 ? 11.81437 9.51233 8.18982 1.000 59.15089 102 LEU A CA 1
ATOM 831 C C . LEU A 1 104 ? 11.97854 8.20146 7.43228 1.000 60.21704 102 LEU A C 1
ATOM 832 O O . LEU A 1 104 ? 13.01891 7.96778 6.80639 1.000 61.12997 102 LEU A O 1
ATOM 837 N N . LYS A 1 105 ? 10.96445 7.33295 7.47814 1.000 69.60876 103 LYS A N 1
ATOM 838 C CA . LYS A 1 105 ? 11.01508 6.10088 6.69734 1.000 70.11457 103 LYS A CA 1
ATOM 839 C C . LYS A 1 105 ? 11.02754 6.39742 5.20418 1.000 69.35626 103 LYS A C 1
ATOM 840 O O . LYS A 1 105 ? 11.77539 5.76965 4.44586 1.000 75.14351 103 LYS A O 1
ATOM 846 N N . ASN A 1 106 ? 10.20410 7.35285 4.76463 1.000 63.38366 104 ASN A N 1
ATOM 847 C CA . ASN A 1 106 ? 10.16193 7.70604 3.34927 1.000 56.64827 104 ASN A CA 1
ATOM 848 C C . ASN A 1 106 ? 11.51422 8.21361 2.86557 1.000 69.55295 104 ASN A C 1
ATOM 849 O O . ASN A 1 106 ? 11.94051 7.89918 1.74796 1.000 83.73965 104 ASN A O 1
ATOM 854 N N . TYR A 1 107 ? 12.20390 9.00142 3.69336 1.000 62.80518 105 TYR A N 1
ATOM 855 C CA . TYR A 1 107 ? 13.53763 9.46505 3.32685 1.000 59.37370 105 TYR A CA 1
ATOM 856 C C . TYR A 1 107 ? 14.53233 8.31174 3.29981 1.000 59.93490 105 TYR A C 1
ATOM 857 O O . TYR A 1 107 ? 15.38738 8.24306 2.40915 1.000 70.88534 105 TYR A O 1
ATOM 866 N N . LEU A 1 108 ? 14.43476 7.39483 4.26335 1.000 65.26507 106 LEU A N 1
ATOM 867 C CA . LEU A 1 108 ? 15.34984 6.26155 4.33722 1.000 71.35083 106 LEU A CA 1
ATOM 868 C C . LEU A 1 108 ? 15.10007 5.21923 3.25566 1.000 75.30789 106 LEU A C 1
ATOM 869 O O . LEU A 1 108 ? 15.82698 4.22117 3.20841 1.000 75.76908 106 LEU A O 1
ATOM 874 N N . ARG A 1 109 ? 14.09993 5.41186 2.39776 1.000 79.42371 107 ARG A N 1
ATOM 875 C CA . ARG A 1 109 ? 13.92291 4.54712 1.23889 1.000 73.05518 107 ARG A CA 1
ATOM 876 C C . ARG A 1 109 ? 14.60051 5.13219 0.00450 1.000 72.54300 107 ARG A C 1
ATOM 877 O O . ARG A 1 109 ? 15.41148 4.45887 -0.63837 1.000 87.70530 107 ARG A O 1
ATOM 885 N N . ARG A 1 110 ? 14.29393 6.39231 -0.31793 1.000 74.42978 108 ARG A N 1
ATOM 886 C CA . ARG A 1 110 ? 14.86694 7.02576 -1.50220 1.000 77.28888 108 ARG A CA 1
ATOM 887 C C . ARG A 1 110 ? 16.38914 7.06203 -1.43687 1.000 78.16560 108 ARG A C 1
ATOM 888 O O . ARG A 1 110 ? 17.06503 6.91346 -2.46167 1.000 94.33190 108 ARG A O 1
ATOM 896 N N . TYR A 1 111 ? 16.94844 7.25398 -0.24218 1.000 74.15750 109 TYR A N 1
ATOM 897 C CA . TYR A 1 111 ? 18.39457 7.34281 -0.05529 1.000 72.72901 109 TYR A CA 1
ATOM 898 C C . TYR A 1 111 ? 18.82014 6.41622 1.08428 1.000 79.61835 109 TYR A C 1
ATOM 899 O O . TYR A 1 111 ? 19.44490 6.83510 2.05768 1.000 99.20733 109 TYR A O 1
ATOM 908 N N . GLY A 1 112 ? 18.47998 5.13634 0.96018 1.000 90.47679 110 GLY A N 1
ATOM 909 C CA . GLY A 1 112 ? 18.77979 4.19811 2.02303 1.000 82.72538 110 GLY A CA 1
ATOM 910 C C . GLY A 1 112 ? 19.18658 2.81484 1.56237 1.000 93.33466 110 GLY A C 1
ATOM 911 O O . GLY A 1 112 ? 18.57778 2.24501 0.65161 1.000 92.74361 110 GLY A O 1
ATOM 912 N N . SER A 1 113 ? 20.22218 2.26645 2.19452 1.000 99.99889 111 SER A N 1
ATOM 913 C CA . SER A 1 113 ? 20.67292 0.90568 1.94359 1.000 106.70692 111 SER A CA 1
ATOM 914 C C . SER A 1 113 ? 20.13628 -0.08847 2.96486 1.000 113.86652 111 SER A C 1
ATOM 915 O O . SER A 1 113 ? 20.41539 -1.28597 2.85076 1.000 120.97338 111 SER A O 1
ATOM 918 N N . LEU A 1 114 ? 19.37959 0.37715 3.95571 1.000 118.18903 112 LEU A N 1
ATOM 919 C CA . LEU A 1 114 ? 18.75850 -0.52306 4.91122 1.000 117.28841 112 LEU A CA 1
ATOM 920 C C . LEU A 1 114 ? 17.59234 -1.26307 4.25744 1.000 119.24985 112 LEU A C 1
ATOM 921 O O . LEU A 1 114 ? 16.90420 -0.71359 3.39284 1.000 107.51581 112 LEU A O 1
ATOM 926 N N . PRO A 1 115 ? 17.35062 -2.51037 4.64842 1.000 123.49398 113 PRO A N 1
ATOM 927 C CA . PRO A 1 115 ? 16.15446 -3.21248 4.17845 1.000 123.79584 113 PRO A CA 1
ATOM 928 C C . PRO A 1 115 ? 14.90471 -2.60393 4.78674 1.000 128.70415 113 PRO A C 1
ATOM 929 O O . PRO A 1 115 ? 14.91321 -2.19240 5.95715 1.000 123.98749 113 PRO A O 1
ATOM 933 N N . PRO A 1 116 ? 13.81459 -2.51251 4.01916 1.000 135.86921 114 PRO A N 1
ATOM 934 C CA . PRO A 1 116 ? 12.58445 -1.91457 4.56409 1.000 133.11257 114 PRO A CA 1
ATOM 935 C C . PRO A 1 116 ? 12.06055 -2.62339 5.79866 1.000 123.92934 114 PRO A C 1
ATOM 936 O O . PRO A 1 116 ? 11.49999 -1.96735 6.68457 1.000 124.70688 114 PRO A O 1
ATOM 940 N N . GLU A 1 117 ? 12.22805 -3.94464 5.88771 1.000 125.72278 115 GLU A N 1
ATOM 941 C CA . GLU A 1 117 ? 11.78380 -4.66654 7.07513 1.000 122.23017 115 GLU A CA 1
ATOM 942 C C . GLU A 1 117 ? 12.58405 -4.26343 8.30687 1.000 120.55377 115 GLU A C 1
ATOM 943 O O . GLU A 1 117 ? 12.06972 -4.33507 9.42895 1.000 126.41990 115 GLU A O 1
ATOM 949 N N . GLU A 1 118 ? 13.83564 -3.83862 8.12239 1.000 112.48396 116 GLU A N 1
ATOM 950 C CA . GLU A 1 118 ? 14.60330 -3.29788 9.23710 1.000 115.91066 116 GLU A CA 1
ATOM 951 C C . GLU A 1 118 ? 14.31708 -1.81872 9.45477 1.000 115.08293 116 GLU A C 1
ATOM 952 O O . GLU A 1 118 ? 14.45432 -1.32794 10.58034 1.000 109.44038 116 GLU A O 1
ATOM 958 N N . LEU A 1 119 ? 13.92686 -1.09874 8.39793 1.000 115.00518 117 LEU A N 1
ATOM 959 C CA . LEU A 1 119 ? 13.52779 0.29694 8.55521 1.000 102.45622 117 LEU A CA 1
ATOM 960 C C . LEU A 1 119 ? 12.36670 0.42960 9.52976 1.000 102.57891 117 LEU A C 1
ATOM 961 O O . LEU A 1 119 ? 12.29244 1.40042 10.29232 1.000 104.74773 117 LEU A O 1
ATOM 966 N N . GLU A 1 120 ? 11.44681 -0.53627 9.51679 1.000 101.31600 118 GLU A N 1
ATOM 967 C CA . GLU A 1 120 ? 10.35286 -0.51734 10.47976 1.000 114.01297 118 GLU A CA 1
ATOM 968 C C . GLU A 1 120 ? 10.84059 -0.91487 11.86687 1.000 117.98497 118 GLU A C 1
ATOM 969 O O . GLU A 1 120 ? 10.40978 -0.33614 12.86964 1.000 112.15717 118 GLU A O 1
ATOM 975 N N . LYS A 1 121 ? 11.75632 -1.88682 11.93887 1.000 116.54502 119 LYS A N 1
ATOM 976 C CA . LYS A 1 121 ? 12.25743 -2.36332 13.22588 1.000 117.90872 119 LYS A CA 1
ATOM 977 C C . LYS A 1 121 ? 12.83784 -1.23180 14.06791 1.000 119.31134 119 LYS A C 1
ATOM 978 O O . LYS A 1 121 ? 12.73562 -1.26107 15.30042 1.000 120.92694 119 LYS A O 1
ATOM 984 N N . LEU A 1 122 ? 13.42632 -0.22425 13.43012 1.000 114.44512 120 LEU A N 1
ATOM 985 C CA . LEU A 1 122 ? 14.01057 0.88186 14.17436 1.000 116.48637 120 LEU A CA 1
ATOM 986 C C . LEU A 1 122 ? 12.91343 1.73308 14.81182 1.000 113.54941 120 LEU A C 1
ATOM 987 O O . LEU A 1 122 ? 11.87277 1.97478 14.19113 1.000 102.43489 120 LEU A O 1
ATOM 992 N N . PRO A 1 123 ? 13.11038 2.19553 16.04049 1.000 106.61070 121 PRO A N 1
ATOM 993 C CA . PRO A 1 123 ? 12.17691 3.14788 16.64781 1.000 97.24870 121 PRO A CA 1
ATOM 994 C C . PRO A 1 123 ? 12.39597 4.54553 16.07500 1.000 103.11980 121 PRO A C 1
ATOM 995 O O . PRO A 1 123 ? 13.29428 4.78220 15.26909 1.000 104.98528 121 PRO A O 1
ATOM 999 N N . LEU A 1 124 ? 11.54916 5.48113 16.51312 1.000 98.68157 122 LEU A N 1
ATOM 1000 C CA . LEU A 1 124 ? 11.61172 6.83927 15.98133 1.000 94.36730 122 LEU A CA 1
ATOM 1001 C C . LEU A 1 124 ? 12.89578 7.55154 16.38921 1.000 90.47618 122 LEU A C 1
ATOM 1002 O O . LEU A 1 124 ? 13.39031 8.40634 15.64486 1.000 85.72707 122 LEU A O 1
ATOM 1007 N N . GLU A 1 125 ? 13.45137 7.21557 17.55589 1.000 92.42927 123 GLU A N 1
ATOM 1008 C CA . GLU A 1 125 ? 14.68922 7.85372 17.99087 1.000 83.96224 123 GLU A CA 1
ATOM 1009 C C . GLU A 1 125 ? 15.86397 7.46984 17.10140 1.000 81.06602 123 GLU A C 1
ATOM 1010 O O . GLU A 1 125 ? 16.78405 8.27352 16.91239 1.000 67.37809 123 GLU A O 1
ATOM 1016 N N . GLU A 1 126 ? 15.85156 6.25613 16.54974 1.000 89.67185 124 GLU A N 1
ATOM 1017 C CA . GLU A 1 126 ? 16.94610 5.78151 15.71286 1.000 87.02754 124 GLU A CA 1
ATOM 1018 C C . GLU A 1 126 ? 16.73625 6.08557 14.23614 1.000 84.93656 124 GLU A C 1
ATOM 1019 O O . GLU A 1 126 ? 17.71841 6.24765 13.50208 1.000 76.39231 124 GLU A O 1
ATOM 1025 N N . LEU A 1 127 ? 15.48123 6.16072 13.78198 1.000 85.55375 125 LEU A N 1
ATOM 1026 C CA . LEU A 1 127 ? 15.21695 6.55842 12.40245 1.000 83.68791 125 LEU A CA 1
ATOM 1027 C C . LEU A 1 127 ? 15.75664 7.95224 12.11475 1.000 74.78256 125 LEU A C 1
ATOM 1028 O O . LEU A 1 127 ? 16.18121 8.23546 10.98853 1.000 84.31737 125 LEU A O 1
ATOM 1033 N N . GLU A 1 128 ? 15.74898 8.83147 13.11911 1.000 67.20749 126 GLU A N 1
ATOM 1034 C CA . GLU A 1 128 ? 16.28576 10.17536 12.94007 1.000 44.68003 126 GLU A CA 1
ATOM 1035 C C . GLU A 1 128 ? 17.79964 10.14874 12.77275 1.000 68.40078 126 GLU A C 1
ATOM 1036 O O . GLU A 1 128 ? 18.34926 10.88660 11.94709 1.000 73.26740 126 GLU A O 1
ATOM 1042 N N . ARG A 1 129 ? 18.48927 9.30369 13.54432 1.000 82.68840 127 ARG A N 1
ATOM 1043 C CA . ARG A 1 129 ? 19.94397 9.22236 13.44410 1.000 79.28201 127 ARG A CA 1
ATOM 1044 C C . ARG A 1 129 ? 20.37565 8.81057 12.04291 1.000 77.80576 127 ARG A C 1
ATOM 1045 O O . ARG A 1 129 ? 21.25767 9.43578 11.44320 1.000 77.43241 127 ARG A O 1
ATOM 1053 N N . LYS A 1 130 ? 19.76306 7.75348 11.50490 1.000 70.26157 128 LYS A N 1
ATOM 1054 C CA . LYS A 1 130 ? 20.11711 7.30234 10.16370 1.000 58.85492 128 LYS A CA 1
ATOM 1055 C C . LYS A 1 130 ? 19.77752 8.35831 9.12159 1.000 73.50317 128 LYS A C 1
ATOM 1056 O O . LYS A 1 130 ? 20.57636 8.62581 8.21666 1.000 80.93725 128 LYS A O 1
ATOM 1062 N N . ALA A 1 131 ? 18.59795 8.97422 9.23584 1.000 63.16113 129 ALA A N 1
ATOM 1063 C CA . ALA A 1 131 ? 18.21601 10.01638 8.28889 1.000 58.95164 129 ALA A CA 1
ATOM 1064 C C . ALA A 1 131 ? 19.19188 11.18459 8.33299 1.000 65.20499 129 ALA A C 1
ATOM 1065 O O . ALA A 1 131 ? 19.58760 11.71153 7.28700 1.000 60.29132 129 ALA A O 1
ATOM 1067 N N . LEU A 1 132 ? 19.59829 11.59864 9.53520 1.000 65.29107 130 LEU A N 1
ATOM 1068 C CA . LEU A 1 132 ? 20.59339 12.65966 9.64884 1.000 70.80512 130 LEU A CA 1
ATOM 1069 C C . LEU A 1 132 ? 21.94660 12.20418 9.11778 1.000 70.03155 130 LEU A C 1
ATOM 1070 O O . LEU A 1 132 ? 22.63922 12.96566 8.43231 1.000 70.31760 130 LEU A O 1
ATOM 1075 N N . ILE A 1 133 ? 22.33674 10.96356 9.41846 1.000 68.88658 131 ILE A N 1
ATOM 1076 C CA . ILE A 1 133 ? 23.63488 10.46616 8.97452 1.000 75.02397 131 ILE A CA 1
ATOM 1077 C C . ILE A 1 133 ? 23.63649 10.24150 7.46673 1.000 78.23835 131 ILE A C 1
ATOM 1078 O O . ILE A 1 133 ? 24.58589 10.62305 6.77115 1.000 72.62451 131 ILE A O 1
ATOM 1083 N N . GLU A 1 134 ? 22.57509 9.63031 6.93328 1.000 64.87522 132 GLU A N 1
ATOM 1084 C CA . GLU A 1 134 ? 22.46879 9.47837 5.48665 1.000 70.00357 132 GLU A CA 1
ATOM 1085 C C . GLU A 1 134 ? 22.37142 10.82301 4.77998 1.000 64.38766 132 GLU A C 1
ATOM 1086 O O . GLU A 1 134 ? 22.72783 10.92048 3.60075 1.000 74.17490 132 GLU A O 1
ATOM 1092 N N . TYR A 1 135 ? 21.90028 11.86057 5.47402 1.000 71.56682 133 TYR A N 1
ATOM 1093 C CA . TYR A 1 135 ? 21.86780 13.19230 4.88080 1.000 63.71105 133 TYR A CA 1
ATOM 1094 C C . TYR A 1 135 ? 23.26165 13.80347 4.82518 1.000 64.11195 133 TYR A C 1
ATOM 1095 O O . TYR A 1 135 ? 23.63068 14.43247 3.82663 1.000 67.51487 133 TYR A O 1
ATOM 1104 N N . LEU A 1 136 ? 24.05050 13.62750 5.88817 1.000 70.45914 134 LEU A N 1
ATOM 1105 C CA . LEU A 1 136 ? 25.36415 14.25933 5.94890 1.000 70.31323 134 LEU A CA 1
ATOM 1106 C C . LEU A 1 136 ? 26.36354 13.58430 5.01994 1.000 70.05689 134 LEU A C 1
ATOM 1107 O O . LEU A 1 136 ? 27.26481 14.24889 4.49671 1.000 67.86898 134 LEU A O 1
ATOM 1112 N N . ARG A 1 137 ? 26.22965 12.27358 4.80577 1.000 79.25171 135 ARG A N 1
ATOM 1113 C CA . ARG A 1 137 ? 27.11077 11.58826 3.86846 1.000 83.93944 135 ARG A CA 1
ATOM 1114 C C . ARG A 1 137 ? 26.83031 11.98133 2.42462 1.000 70.69746 135 ARG A C 1
ATOM 1115 O O . ARG A 1 137 ? 27.66513 11.72337 1.55190 1.000 74.49357 135 ARG A O 1
ATOM 1123 N N . ARG A 1 138 ? 25.68025 12.59723 2.15512 1.000 62.99889 136 ARG A N 1
ATOM 1124 C CA . ARG A 1 138 ? 25.33091 13.01593 0.80438 1.000 63.44242 136 ARG A CA 1
ATOM 1125 C C . ARG A 1 138 ? 25.68937 14.46795 0.52564 1.000 70.62834 136 ARG A C 1
ATOM 1126 O O . ARG A 1 138 ? 26.03691 14.80452 -0.61266 1.000 78.39040 136 ARG A O 1
ATOM 1134 N N . TYR A 1 139 ? 25.61841 15.33349 1.53630 1.000 70.57108 137 TYR A N 1
ATOM 1135 C CA . TYR A 1 139 ? 25.83790 16.75978 1.35284 1.000 71.65214 137 TYR A CA 1
ATOM 1136 C C . TYR A 1 139 ? 26.99339 17.30881 2.17741 1.000 61.56315 137 TYR A C 1
ATOM 1137 O O . TYR A 1 139 ? 27.24072 18.52007 2.13686 1.000 60.08882 137 TYR A O 1
ATOM 1146 N N . GLY A 1 140 ? 27.70474 16.46557 2.91998 1.000 63.29857 138 GLY A N 1
ATOM 1147 C CA . GLY A 1 140 ? 28.82015 16.91202 3.71872 1.000 64.23363 138 GLY A CA 1
ATOM 1148 C C . GLY A 1 140 ? 30.13825 16.36657 3.21114 1.000 75.09118 138 GLY A C 1
ATOM 1149 O O . GLY A 1 140 ? 30.19266 15.32995 2.54153 1.000 83.54137 138 GLY A O 1
ATOM 1150 N N . PRO A 1 141 ? 31.24012 17.06417 3.52335 1.000 78.07555 139 PRO A N 1
ATOM 1151 C CA . PRO A 1 141 ? 32.58278 16.65835 3.09317 1.000 80.22781 139 PRO A CA 1
ATOM 1152 C C . PRO A 1 141 ? 33.07905 15.39939 3.80124 1.000 69.35506 139 PRO A C 1
ATOM 1153 O O . PRO A 1 141 ? 32.34594 14.83048 4.61086 1.000 55.65545 139 PRO A O 1
ATOM 1157 N N . PRO B 1 6 ? 10.59945 -3.55552 33.32539 1.000 100.58943 4 PRO B N 1
ATOM 1158 C CA . PRO B 1 6 ? 9.82574 -3.68619 32.08627 1.000 96.90069 4 PRO B CA 1
ATOM 1159 C C . PRO B 1 6 ? 9.94746 -2.45887 31.18835 1.000 106.92878 4 PRO B C 1
ATOM 1160 O O . PRO B 1 6 ? 9.58579 -2.51596 30.01333 1.000 111.86777 4 PRO B O 1
ATOM 1164 N N . LEU B 1 7 ? 10.45928 -1.36016 31.74707 1.000 114.86709 5 LEU B N 1
ATOM 1165 C CA . LEU B 1 7 ? 10.59170 -0.11377 31.00242 1.000 100.12510 5 LEU B CA 1
ATOM 1166 C C . LEU B 1 7 ? 11.73794 -0.13914 30.00037 1.000 105.29874 5 LEU B C 1
ATOM 1167 O O . LEU B 1 7 ? 11.83016 0.77253 29.17118 1.000 111.68790 5 LEU B O 1
ATOM 1172 N N . GLU B 1 8 ? 12.61004 -1.14849 30.05911 1.000 115.11373 6 GLU B N 1
ATOM 1173 C CA . GLU B 1 8 ? 13.71260 -1.23330 29.10662 1.000 112.36466 6 GLU B CA 1
ATOM 1174 C C . GLU B 1 8 ? 13.20125 -1.45238 27.69014 1.000 107.99485 6 GLU B C 1
ATOM 1175 O O . GLU B 1 8 ? 13.72687 -0.87053 26.73375 1.000 106.34494 6 GLU B O 1
ATOM 1181 N N . THR B 1 9 ? 12.17315 -2.28905 27.53674 1.000 109.12182 7 THR B N 1
ATOM 1182 C CA . THR B 1 9 ? 11.61638 -2.56080 26.21804 1.000 126.49767 7 THR B CA 1
ATOM 1183 C C . THR B 1 9 ? 10.93998 -1.33930 25.60952 1.000 119.38044 7 THR B C 1
ATOM 1184 O O . THR B 1 9 ? 10.69817 -1.32074 24.39822 1.000 114.57161 7 THR B O 1
ATOM 1188 N N . LEU B 1 10 ? 10.63469 -0.32704 26.41205 1.000 110.49286 8 LEU B N 1
ATOM 1189 C CA . LEU B 1 10 ? 9.97533 0.86837 25.89932 1.000 100.90108 8 LEU B CA 1
ATOM 1190 C C . LEU B 1 10 ? 10.99463 1.78045 25.22484 1.000 101.12651 8 LEU B C 1
ATOM 1191 O O . LEU B 1 10 ? 12.00551 2.13195 25.84176 1.000 89.04238 8 LEU B O 1
ATOM 1196 N N . PRO B 1 11 ? 10.76929 2.18010 23.96812 1.000 97.84316 9 PRO B N 1
ATOM 1197 C CA . PRO B 1 11 ? 11.65778 3.16589 23.33787 1.000 88.67503 9 PRO B CA 1
ATOM 1198 C C . PRO B 1 11 ? 11.42367 4.56700 23.88156 1.000 86.43813 9 PRO B C 1
ATOM 1199 O O . PRO B 1 11 ? 10.60023 4.75797 24.78214 1.000 88.95154 9 PRO B O 1
ATOM 1203 N N . LEU B 1 12 ? 12.13874 5.55634 23.33969 1.000 77.98472 10 LEU B N 1
ATOM 1204 C CA . LEU B 1 12 ? 12.03899 6.91310 23.86902 1.000 68.54127 10 LEU B CA 1
ATOM 1205 C C . LEU B 1 12 ? 10.66847 7.52778 23.61481 1.000 71.87680 10 LEU B C 1
ATOM 1206 O O . LEU B 1 12 ? 10.23069 8.39430 24.38034 1.000 75.07116 10 LEU B O 1
ATOM 1211 N N . GLU B 1 13 ? 9.97952 7.10272 22.55317 1.000 82.21160 11 GLU B N 1
ATOM 1212 C CA . GLU B 1 13 ? 8.65528 7.64901 22.27670 1.000 76.12503 11 GLU B CA 1
ATOM 1213 C C . GLU B 1 13 ? 7.60776 7.09052 23.23182 1.000 75.20606 11 GLU B C 1
ATOM 1214 O O . GLU B 1 13 ? 6.60769 7.76098 23.51242 1.000 70.77861 11 GLU B O 1
ATOM 1220 N N . GLU B 1 14 ? 7.81739 5.87536 23.74326 1.000 73.43137 12 GLU B N 1
ATOM 1221 C CA . GLU B 1 14 ? 6.88809 5.30729 24.71232 1.000 86.78054 12 GLU B CA 1
ATOM 1222 C C . GLU B 1 14 ? 7.17670 5.78786 26.12814 1.000 81.92263 12 GLU B C 1
ATOM 1223 O O . GLU B 1 14 ? 6.24610 5.93670 26.92808 1.000 81.67347 12 GLU B O 1
ATOM 1229 N N . LEU B 1 15 ? 8.44889 6.02921 26.45418 1.000 79.00050 13 LEU B N 1
ATOM 1230 C CA . LEU B 1 15 ? 8.79550 6.52293 27.78303 1.000 80.45181 13 LEU B CA 1
ATOM 1231 C C . LEU B 1 15 ? 8.22822 7.91625 28.01834 1.000 69.23007 13 LEU B C 1
ATOM 1232 O O . LEU B 1 15 ? 7.72845 8.21411 29.10956 1.000 64.75348 13 LEU B O 1
ATOM 1237 N N . GLU B 1 16 ? 8.29979 8.78307 27.00613 1.000 68.03321 14 GLU B N 1
ATOM 1238 C CA . GLU B 1 16 ? 7.73825 10.12253 27.13632 1.000 50.28537 14 GLU B CA 1
ATOM 1239 C C . GLU B 1 16 ? 6.22216 10.07047 27.27437 1.000 59.40836 14 GLU B C 1
ATOM 1240 O O . GLU B 1 16 ? 5.63464 10.85073 28.03169 1.000 65.90331 14 GLU B O 1
ATOM 1246 N N . ARG B 1 17 ? 5.57387 9.14988 26.55906 1.000 67.76551 15 ARG B N 1
ATOM 1247 C CA . ARG B 1 17 ? 4.12254 9.02787 26.64489 1.000 63.91841 15 ARG B CA 1
ATOM 1248 C C . ARG B 1 17 ? 3.68949 8.58133 28.03599 1.000 66.94181 15 ARG B C 1
ATOM 1249 O O . ARG B 1 17 ? 2.80679 9.19341 28.64874 1.000 70.84945 15 ARG B O 1
ATOM 1257 N N . ARG B 1 18 ? 4.30627 7.51495 28.55255 1.000 72.76402 16 ARG B N 1
ATOM 1258 C CA . ARG B 1 18 ? 3.92411 6.99715 29.86305 1.000 56.03922 16 ARG B CA 1
ATOM 1259 C C . ARG B 1 18 ? 4.23414 7.99885 30.96872 1.000 63.42312 16 ARG B C 1
ATOM 1260 O O . ARG B 1 18 ? 3.44067 8.16902 31.90218 1.000 70.64769 16 ARG B O 1
ATOM 1268 N N . ALA B 1 19 ? 5.38515 8.67110 30.88205 1.000 64.71088 17 ALA B N 1
ATOM 1269 C CA . ALA B 1 19 ? 5.75033 9.64887 31.90286 1.000 54.36272 17 ALA B CA 1
ATOM 1270 C C . ALA B 1 19 ? 4.79218 10.83316 31.90509 1.000 64.58323 17 ALA B C 1
ATOM 1271 O O . ALA B 1 19 ? 4.42323 11.33838 32.97215 1.000 63.20016 17 ALA B O 1
ATOM 1273 N N . LEU B 1 20 ? 4.38036 11.29137 30.72067 1.000 64.57197 18 LEU B N 1
ATOM 1274 C CA . LEU B 1 20 ? 3.40448 12.37319 30.64783 1.000 65.76720 18 LEU B CA 1
ATOM 1275 C C . LEU B 1 20 ? 2.04360 11.93511 31.16929 1.000 68.25238 18 LEU B C 1
ATOM 1276 O O . LEU B 1 20 ? 1.30335 12.75159 31.72952 1.000 73.18160 18 LEU B O 1
ATOM 1281 N N . LYS B 1 21 ? 1.69765 10.65875 30.99469 1.000 64.33714 19 LYS B N 1
ATOM 1282 C CA . LYS B 1 21 ? 0.42429 10.16015 31.50111 1.000 78.08955 19 LYS B CA 1
ATOM 1283 C C . LYS B 1 21 ? 0.40530 10.15698 33.02418 1.000 83.96089 19 LYS B C 1
ATOM 1284 O O . LYS B 1 21 ? -0.48629 10.74936 33.64244 1.000 82.72795 19 LYS B O 1
ATOM 1290 N N . ILE B 1 22 ? 1.39169 9.50109 33.64445 1.000 72.63902 20 ILE B N 1
ATOM 1291 C CA . ILE B 1 22 ? 1.45150 9.42377 35.10341 1.000 87.34047 20 ILE B CA 1
ATOM 1292 C C . ILE B 1 22 ? 1.44104 10.81926 35.71592 1.000 84.81952 20 ILE B C 1
ATOM 1293 O O . ILE B 1 22 ? 0.80584 11.05611 36.75206 1.000 87.37079 20 ILE B O 1
ATOM 1298 N N . TYR B 1 23 ? 2.12568 11.76846 35.07527 1.000 80.17695 21 TYR B N 1
ATOM 1299 C CA . TYR B 1 23 ? 2.12369 13.14320 35.56362 1.000 72.91359 21 TYR B CA 1
ATOM 1300 C C . TYR B 1 23 ? 0.72965 13.75467 35.47427 1.000 78.40421 21 TYR B C 1
ATOM 1301 O O . TYR B 1 23 ? 0.25533 14.39038 36.42289 1.000 81.30980 21 TYR B O 1
ATOM 1310 N N . LEU B 1 24 ? 0.05516 13.57092 34.33608 1.000 81.41952 22 LEU B N 1
ATOM 1311 C CA . LEU B 1 24 ? -1.28333 14.12457 34.16628 1.000 83.65325 22 LEU B CA 1
ATOM 1312 C C . LEU B 1 24 ? -2.33093 13.36886 34.97344 1.000 92.18267 22 LEU B C 1
ATOM 1313 O O . LEU B 1 24 ? -3.37655 13.94143 35.29829 1.000 91.88136 22 LEU B O 1
ATOM 1318 N N . ARG B 1 25 ? -2.08248 12.09908 35.29670 1.000 97.97081 23 ARG B N 1
ATOM 1319 C CA . ARG B 1 25 ? -2.96759 11.37086 36.19576 1.000 93.77683 23 ARG B CA 1
ATOM 1320 C C . ARG B 1 25 ? -2.76414 11.77166 37.64930 1.000 86.40384 23 ARG B C 1
ATOM 1321 O O . ARG B 1 25 ? -3.65344 11.53985 38.47516 1.000 102.33479 23 ARG B O 1
ATOM 1329 N N . ARG B 1 26 ? -1.61810 12.36890 37.97286 1.000 87.07667 24 ARG B N 1
ATOM 1330 C CA . ARG B 1 26 ? -1.31133 12.83288 39.31946 1.000 72.75721 24 ARG B CA 1
ATOM 1331 C C . ARG B 1 26 ? -1.72999 14.28560 39.52171 1.000 67.68325 24 ARG B C 1
ATOM 1332 O O . ARG B 1 26 ? -2.39124 14.61328 40.51160 1.000 81.01718 24 ARG B O 1
ATOM 1340 N N . HIS B 1 27 ? -1.35278 15.16137 38.59472 1.000 77.37149 25 HIS B N 1
ATOM 1341 C CA . HIS B 1 27 ? -1.73002 16.56656 38.62532 1.000 70.60088 25 HIS B CA 1
ATOM 1342 C C . HIS B 1 27 ? -2.74929 16.84367 37.52821 1.000 68.35113 25 HIS B C 1
ATOM 1343 O O . HIS B 1 27 ? -2.61062 16.35643 36.40216 1.000 83.43630 25 HIS B O 1
ATOM 1350 N N . GLY B 1 28 ? -3.77137 17.62814 37.85919 1.000 65.99145 26 GLY B N 1
ATOM 1351 C CA . GLY B 1 28 ? -4.81710 17.94464 36.90543 1.000 81.58686 26 GLY B CA 1
ATOM 1352 C C . GLY B 1 28 ? -5.89240 16.88055 36.82755 1.000 82.89115 26 GLY B C 1
ATOM 1353 O O . GLY B 1 28 ? -5.60354 15.68713 36.95857 1.000 77.40545 26 GLY B O 1
ATOM 1354 N N . SER B 1 29 ? -7.13783 17.29879 36.60994 1.000 85.92203 27 SER B N 1
ATOM 1355 C CA . SER B 1 29 ? -8.28354 16.39556 36.56625 1.000 88.33699 27 SER B CA 1
ATOM 1356 C C . SER B 1 29 ? -8.75193 16.26494 35.12260 1.000 110.01583 27 SER B C 1
ATOM 1357 O O . SER B 1 29 ? -9.35457 17.19251 34.57144 1.000 132.63311 27 SER B O 1
ATOM 1360 N N . VAL B 1 30 ? -8.47239 15.11492 34.51830 1.000 135.17707 28 VAL B N 1
ATOM 1361 C CA . VAL B 1 30 ? -8.87978 14.80470 33.15015 1.000 144.58826 28 VAL B CA 1
ATOM 1362 C C . VAL B 1 30 ? -9.35939 13.35743 33.14907 1.000 140.44890 28 VAL B C 1
ATOM 1363 O O . VAL B 1 30 ? -8.80805 12.53499 33.89577 1.000 145.73124 28 VAL B O 1
ATOM 1367 N N . PRO B 1 31 ? -10.39696 13.01307 32.38413 1.000 134.05658 29 PRO B N 1
ATOM 1368 C CA . PRO B 1 31 ? -10.82317 11.61058 32.29521 1.000 137.95186 29 PRO B CA 1
ATOM 1369 C C . PRO B 1 31 ? -9.65139 10.67411 32.03820 1.000 136.13794 29 PRO B C 1
ATOM 1370 O O . PRO B 1 31 ? -8.83882 10.89401 31.13681 1.000 127.27725 29 PRO B O 1
ATOM 1374 N N . GLU B 1 32 ? -9.56624 9.62067 32.85393 1.000 160.32121 30 GLU B N 1
ATOM 1375 C CA . GLU B 1 32 ? -8.40142 8.74398 32.81952 1.000 156.64492 30 GLU B CA 1
ATOM 1376 C C . GLU B 1 32 ? -8.34087 7.93000 31.53413 1.000 167.24437 30 GLU B C 1
ATOM 1377 O O . GLU B 1 32 ? -7.24680 7.65799 31.02658 1.000 176.86974 30 GLU B O 1
ATOM 1383 N N . GLU B 1 33 ? -9.49362 7.53140 30.99551 1.000 143.22267 31 GLU B N 1
ATOM 1384 C CA . GLU B 1 33 ? -9.51290 6.80565 29.73287 1.000 139.17824 31 GLU B CA 1
ATOM 1385 C C . GLU B 1 33 ? -9.34550 7.72356 28.53023 1.000 127.36687 31 GLU B C 1
ATOM 1386 O O . GLU B 1 33 ? -8.97044 7.24807 27.45288 1.000 114.98732 31 GLU B O 1
ATOM 1392 N N . GLU B 1 34 ? -9.61000 9.01882 28.68835 1.000 129.32923 32 GLU B N 1
ATOM 1393 C CA . GLU B 1 34 ? -9.41863 9.99137 27.62149 1.000 115.45232 32 GLU B CA 1
ATOM 1394 C C . GLU B 1 34 ? -8.00905 10.56638 27.59092 1.000 99.41251 32 GLU B C 1
ATOM 1395 O O . GLU B 1 34 ? -7.71504 11.39702 26.72673 1.000 107.13911 32 GLU B O 1
ATOM 1401 N N . ILE B 1 35 ? -7.13768 10.15594 28.51263 1.000 105.50394 33 ILE B N 1
ATOM 1402 C CA . ILE B 1 35 ? -5.75052 10.60663 28.47919 1.000 99.50296 33 ILE B CA 1
ATOM 1403 C C . ILE B 1 35 ? -4.94732 9.78563 27.47918 1.000 102.25628 33 ILE B C 1
ATOM 1404 O O . ILE B 1 35 ? -4.10178 10.32118 26.75286 1.000 102.18376 33 ILE B O 1
ATOM 1409 N N . GLU B 1 36 ? -5.21565 8.47914 27.41395 1.000 100.90527 34 GLU B N 1
ATOM 1410 C CA . GLU B 1 36 ? -4.44101 7.59030 26.55444 1.000 120.30958 34 GLU B CA 1
ATOM 1411 C C . GLU B 1 36 ? -4.61202 7.92938 25.07822 1.000 135.00777 34 GLU B C 1
ATOM 1412 O O . GLU B 1 36 ? -3.66966 7.77159 24.29308 1.000 132.27016 34 GLU B O 1
ATOM 1418 N N . THR B 1 37 ? -5.79071 8.40437 24.68297 1.000 116.23259 35 THR B N 1
ATOM 1419 C CA . THR B 1 37 ? -6.09582 8.65562 23.28025 1.000 105.10490 35 THR B CA 1
ATOM 1420 C C . THR B 1 37 ? -5.64501 10.02940 22.79694 1.000 96.75719 35 THR B C 1
ATOM 1421 O O . THR B 1 37 ? -5.85157 10.35184 21.62260 1.000 112.74170 35 THR B O 1
ATOM 1425 N N . MET B 1 38 ? -5.03716 10.84070 23.65781 1.000 98.10747 36 MET B N 1
ATOM 1426 C CA . MET B 1 38 ? -4.56912 12.14774 23.22484 1.000 91.90382 36 MET B CA 1
ATOM 1427 C C . MET B 1 38 ? -3.22875 12.03303 22.49909 1.000 79.26539 36 MET B C 1
ATOM 1428 O O . MET B 1 38 ? -2.40756 11.17220 22.82731 1.000 72.23785 36 MET B O 1
ATOM 1433 N N . PRO B 1 39 ? -2.98622 12.88888 21.50766 1.000 81.55530 37 PRO B N 1
ATOM 1434 C CA . PRO B 1 39 ? -1.68155 12.88555 20.84022 1.000 70.50317 37 PRO B CA 1
ATOM 1435 C C . PRO B 1 39 ? -0.59203 13.39789 21.76697 1.000 67.32793 37 PRO B C 1
ATOM 1436 O O . PRO B 1 39 ? -0.83122 14.22702 22.64841 1.000 81.09004 37 PRO B O 1
ATOM 1440 N N . LEU B 1 40 ? 0.62405 12.88711 21.55492 1.000 69.27982 38 LEU B N 1
ATOM 1441 C CA . LEU B 1 40 ? 1.73643 13.23781 22.43306 1.000 65.16745 38 LEU B CA 1
ATOM 1442 C C . LEU B 1 40 ? 2.07229 14.72142 22.35543 1.000 67.92417 38 LEU B C 1
ATOM 1443 O O . LEU B 1 40 ? 2.57771 15.29220 23.32879 1.000 66.47199 38 LEU B O 1
ATOM 1448 N N . GLU B 1 41 ? 1.80904 15.36004 21.21206 1.000 79.61878 39 GLU B N 1
ATOM 1449 C CA . GLU B 1 41 ? 1.96430 16.80861 21.12716 1.000 66.74995 39 GLU B CA 1
ATOM 1450 C C . GLU B 1 41 ? 1.06482 17.51128 22.13492 1.000 66.50509 39 GLU B C 1
ATOM 1451 O O . GLU B 1 41 ? 1.47309 18.49080 22.77015 1.000 62.88625 39 GLU B O 1
ATOM 1457 N N . GLU B 1 42 ? -0.16110 17.01395 22.30506 1.000 66.36910 40 GLU B N 1
ATOM 1458 C CA . GLU B 1 42 ? -1.09514 17.62954 23.23843 1.000 71.74646 40 GLU B CA 1
ATOM 1459 C C . GLU B 1 42 ? -0.83224 17.20498 24.67734 1.000 64.07804 40 GLU B C 1
ATOM 1460 O O . GLU B 1 42 ? -1.16361 17.95088 25.60593 1.000 67.79571 40 GLU B O 1
ATOM 1466 N N . LEU B 1 43 ? -0.24927 16.02080 24.88328 1.000 66.57391 41 LEU B N 1
ATOM 1467 C CA . LEU B 1 43 ? 0.08431 15.58538 26.23648 1.000 61.64202 41 LEU B CA 1
ATOM 1468 C C . LEU B 1 43 ? 1.03762 16.56685 26.90566 1.000 61.38741 41 LEU B C 1
ATOM 1469 O O . LEU B 1 43 ? 0.83228 16.96069 28.05903 1.000 66.24228 41 LEU B O 1
ATOM 1474 N N . GLU B 1 44 ? 2.08665 16.97953 26.18913 1.000 57.53273 42 GLU B N 1
ATOM 1475 C CA . GLU B 1 44 ? 3.03667 17.93336 26.75186 1.000 57.84639 42 GLU B CA 1
ATOM 1476 C C . GLU B 1 44 ? 2.37454 19.27720 27.02427 1.000 72.50149 42 GLU B C 1
ATOM 1477 O O . GLU B 1 44 ? 2.65419 19.92013 28.04323 1.000 76.16879 42 GLU B O 1
ATOM 1483 N N . ARG B 1 45 ? 1.49052 19.71670 26.12477 1.000 75.83043 43 ARG B N 1
ATOM 1484 C CA . ARG B 1 45 ? 0.86747 21.02688 26.28122 1.000 78.55506 43 ARG B CA 1
ATOM 1485 C C . ARG B 1 45 ? 0.00331 21.08408 27.53433 1.000 70.73957 43 ARG B C 1
ATOM 1486 O O . ARG B 1 45 ? 0.02365 22.08106 28.26485 1.000 69.71232 43 ARG B O 1
ATOM 1494 N N . LYS B 1 46 ? -0.75866 20.02358 27.80497 1.000 65.14935 44 LYS B N 1
ATOM 1495 C CA . LYS B 1 46 ? -1.59160 19.99669 29.00002 1.000 72.80900 44 LYS B CA 1
ATOM 1496 C C . LYS B 1 46 ? -0.81537 19.59298 30.24676 1.000 79.50557 44 LYS B C 1
ATOM 1497 O O . LYS B 1 46 ? -1.21701 19.96285 31.35587 1.000 73.57181 44 LYS B O 1
ATOM 1503 N N . ALA B 1 47 ? 0.28390 18.85187 30.09463 1.000 69.64571 45 ALA B N 1
ATOM 1504 C CA . ALA B 1 47 ? 1.13765 18.56285 31.24164 1.000 64.72356 45 ALA B CA 1
ATOM 1505 C C . ALA B 1 47 ? 1.89486 19.80924 31.68104 1.000 76.47737 45 ALA B C 1
ATOM 1506 O O . ALA B 1 47 ? 1.91192 20.15356 32.86846 1.000 79.45683 45 ALA B O 1
ATOM 1508 N N . LEU B 1 48 ? 2.52096 20.50704 30.73177 1.000 74.70727 46 LEU B N 1
ATOM 1509 C CA . LEU B 1 48 ? 3.25056 21.72240 31.06924 1.000 73.34574 46 LEU B CA 1
ATOM 1510 C C . LEU B 1 48 ? 2.32020 22.88553 31.38590 1.000 74.31823 46 LEU B C 1
ATOM 1511 O O . LEU B 1 48 ? 2.76314 23.86840 31.98980 1.000 71.13960 46 LEU B O 1
ATOM 1516 N N . GLN B 1 49 ? 1.04694 22.80245 30.99095 1.000 72.69916 47 GLN B N 1
ATOM 1517 C CA . GLN B 1 49 ? 0.07235 23.77562 31.47232 1.000 83.38210 47 GLN B CA 1
ATOM 1518 C C . GLN B 1 49 ? -0.20313 23.56902 32.95510 1.000 78.24977 47 GLN B C 1
ATOM 1519 O O . GLN B 1 49 ? -0.33422 24.53903 33.71060 1.000 81.23612 47 GLN B O 1
ATOM 1525 N N . ASP B 1 50 ? -0.28973 22.30842 33.38802 1.000 82.17817 48 ASP B N 1
ATOM 1526 C CA . ASP B 1 50 ? -0.42948 22.01932 34.81091 1.000 79.15255 48 ASP B CA 1
ATOM 1527 C C . ASP B 1 50 ? 0.79932 22.47782 35.58575 1.000 75.76236 48 ASP B C 1
ATOM 1528 O O . ASP B 1 50 ? 0.68733 22.94209 36.72643 1.000 80.89540 48 ASP B O 1
ATOM 1533 N N . TYR B 1 51 ? 1.98200 22.35907 34.97860 1.000 77.37774 49 TYR B N 1
ATOM 1534 C CA . TYR B 1 51 ? 3.21077 22.77126 35.64942 1.000 77.42458 49 TYR B CA 1
ATOM 1535 C C . TYR B 1 51 ? 3.25984 24.28419 35.82624 1.000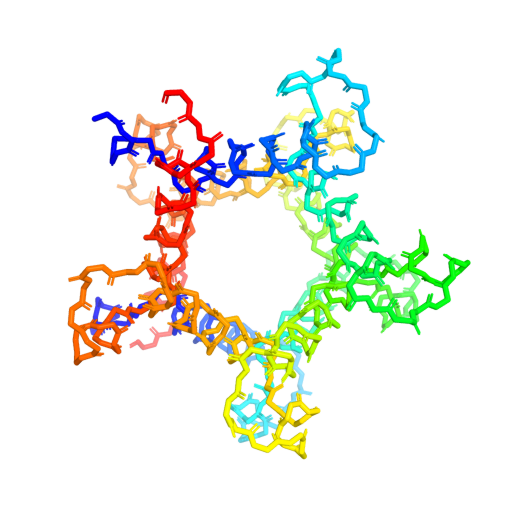 84.06055 49 TYR B C 1
ATOM 1536 O O . TYR B 1 51 ? 3.50245 24.78267 36.93179 1.000 72.88129 49 TYR B O 1
ATOM 1545 N N . LEU B 1 52 ? 3.03082 25.03257 34.74361 1.000 94.38928 50 LEU B N 1
ATOM 1546 C CA . LEU B 1 52 ? 3.09331 26.48820 34.82358 1.000 89.63758 50 LEU B CA 1
ATOM 1547 C C . LEU B 1 52 ? 1.99422 27.05453 35.71279 1.000 90.68195 50 LEU B C 1
ATOM 1548 O O . LEU B 1 52 ? 2.21315 28.05847 36.39924 1.000 98.14062 50 LEU B O 1
ATOM 1553 N N . ARG B 1 53 ? 0.81534 26.42875 35.72313 1.000 87.09880 51 ARG B N 1
ATOM 1554 C CA . ARG B 1 53 ? -0.28122 26.93818 36.53691 1.000 93.99769 51 ARG B CA 1
ATOM 1555 C C . ARG B 1 53 ? 0.01160 26.84787 38.02835 1.000 95.00282 51 ARG B C 1
ATOM 1556 O O . ARG B 1 53 ? -0.56889 27.61069 38.80753 1.000 90.89882 51 ARG B O 1
ATOM 1564 N N . ARG B 1 54 ? 0.90061 25.94637 38.44164 1.000 98.39255 52 ARG B N 1
ATOM 1565 C CA . ARG B 1 54 ? 1.20592 25.74651 39.85249 1.000 85.01125 52 ARG B CA 1
ATOM 1566 C C . ARG B 1 54 ? 2.43256 26.52535 40.31152 1.000 93.32871 52 ARG B C 1
ATOM 1567 O O . ARG B 1 54 ? 2.36140 27.27297 41.29127 1.000 104.85189 52 ARG B O 1
ATOM 1575 N N . TYR B 1 55 ? 3.56010 26.36889 39.62032 1.000 93.99024 53 TYR B N 1
ATOM 1576 C CA . TYR B 1 55 ? 4.82202 26.91970 40.09443 1.000 88.85855 53 TYR B CA 1
ATOM 1577 C C . TYR B 1 55 ? 5.04997 28.36537 39.67414 1.000 93.47996 53 TYR B C 1
ATOM 1578 O O . TYR B 1 55 ? 5.93522 29.02314 40.23251 1.000 111.94050 53 TYR B O 1
ATOM 1587 N N . GLY B 1 56 ? 4.28082 28.87668 38.71729 1.000 92.95984 54 GLY B N 1
ATOM 1588 C CA . GLY B 1 56 ? 4.43822 30.25254 38.28814 1.000 106.95797 54 GLY B CA 1
ATOM 1589 C C . GLY B 1 56 ? 3.17010 30.83784 37.70402 1.000 135.15329 54 GLY B C 1
ATOM 1590 O O . GLY B 1 56 ? 2.92359 30.71978 36.50011 1.000 145.75692 54 GLY B O 1
ATOM 1591 N N . THR B 1 57 ? 2.36272 31.47929 38.54575 1.000 139.12370 55 THR B N 1
ATOM 1592 C CA . THR B 1 57 ? 1.06085 32.00198 38.13358 1.000 151.78055 55 THR B CA 1
ATOM 1593 C C . THR B 1 57 ? 1.25524 33.10026 37.09517 1.000 169.68535 55 THR B C 1
ATOM 1594 O O . THR B 1 57 ? 1.47790 34.26513 37.43199 1.000 172.64685 55 THR B O 1
ATOM 1598 N N . LEU B 1 58 ? 1.17218 32.72310 35.82175 1.000 196.09113 56 LEU B N 1
ATOM 1599 C CA . LEU B 1 58 ? 1.21496 33.64634 34.69571 1.000 187.86717 56 LEU B CA 1
ATOM 1600 C C . LEU B 1 58 ? -0.21631 34.02863 34.33126 1.000 182.19201 56 LEU B C 1
ATOM 1601 O O . LEU B 1 58 ? -1.15397 33.57779 35.00272 1.000 187.13039 56 LEU B O 1
ATOM 1606 N N . PRO B 1 59 ? -0.43504 34.87439 33.32279 1.000 163.28499 57 PRO B N 1
ATOM 1607 C CA . PRO B 1 59 ? -1.79457 35.04075 32.79531 1.000 161.49202 57 PRO B CA 1
ATOM 1608 C C . PRO B 1 59 ? -2.42861 33.69497 32.47299 1.000 156.64879 57 PRO B C 1
ATOM 1609 O O . PRO B 1 59 ? -1.82063 32.83776 31.82742 1.000 149.03774 57 PRO B O 1
ATOM 1613 N N . GLU B 1 60 ? -3.66557 33.51015 32.94112 1.000 163.79519 58 GLU B N 1
ATOM 1614 C CA . GLU B 1 60 ? -4.29397 32.19469 32.87810 1.000 157.78073 58 GLU B CA 1
ATOM 1615 C C . GLU B 1 60 ? -4.61822 31.77819 31.44985 1.000 151.42525 58 GLU B C 1
ATOM 1616 O O . GLU B 1 60 ? -4.60786 30.58124 31.14304 1.000 144.79810 58 GLU B O 1
ATOM 1622 N N . GLU B 1 61 ? -4.90867 32.73522 30.56737 1.000 180.59322 59 GLU B N 1
ATOM 1623 C CA . GLU B 1 61 ? -5.27580 32.41210 29.19453 1.000 184.59008 59 GLU B CA 1
ATOM 1624 C C . GLU B 1 61 ? -4.11694 32.48909 28.21421 1.000 179.65691 59 GLU B C 1
ATOM 1625 O O . GLU B 1 61 ? -4.23250 31.95324 27.10657 1.000 170.70081 59 GLU B O 1
ATOM 1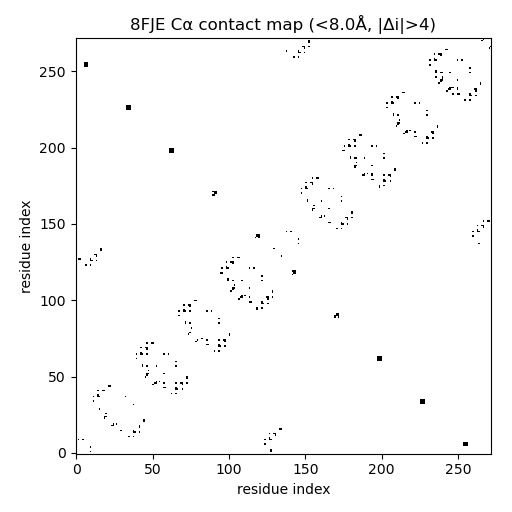631 N N . GLU B 1 62 ? -3.01517 33.14452 28.57959 1.000 150.50249 60 GLU B N 1
ATOM 1632 C CA . GLU B 1 62 ? -1.80380 33.02656 27.77758 1.000 132.99069 60 GLU B CA 1
ATOM 1633 C C . GLU B 1 62 ? -1.30707 31.58712 27.77716 1.000 133.87447 60 GLU B C 1
ATOM 1634 O O . GLU B 1 62 ? -0.98788 31.02677 26.72287 1.000 142.28657 60 GLU B O 1
ATOM 1640 N N . ILE B 1 63 ? -1.27609 30.96074 28.95751 1.000 130.27982 61 ILE B N 1
ATOM 1641 C CA . ILE B 1 63 ? -0.81669 29.58001 29.08631 1.000 124.03212 61 ILE B CA 1
ATOM 1642 C C . ILE B 1 63 ? -1.65165 28.64354 28.22107 1.000 126.60345 61 ILE B C 1
ATOM 1643 O O . ILE B 1 63 ? -1.16745 27.59380 27.77851 1.000 124.48520 61 ILE B O 1
ATOM 1648 N N . GLU B 1 64 ? -2.90537 29.00984 27.94671 1.000 131.81401 62 GLU B N 1
ATOM 1649 C CA . GLU B 1 64 ? -3.74223 28.19341 27.07559 1.000 138.80050 62 GLU B CA 1
ATOM 1650 C C . GLU B 1 64 ? -3.43042 28.41517 25.60046 1.000 129.62301 62 GLU B C 1
ATOM 1651 O O . GLU B 1 64 ? -3.65352 27.51319 24.78559 1.000 127.43627 62 GLU B O 1
ATOM 1657 N N . THR B 1 65 ? -2.92043 29.59409 25.23536 1.000 136.08914 63 THR B N 1
ATOM 1658 C CA . THR B 1 65 ? -2.71403 29.94429 23.83633 1.000 134.33845 63 THR B CA 1
ATOM 1659 C C . THR B 1 65 ? -1.25108 30.09427 23.44193 1.000 125.96012 63 THR B C 1
ATOM 1660 O O . THR B 1 65 ? -0.96837 30.25467 22.24924 1.000 127.85305 63 THR B O 1
ATOM 1664 N N . MET B 1 66 ? -0.32165 30.05685 24.39458 1.000 115.98416 64 MET B N 1
ATOM 1665 C CA . MET B 1 66 ? 1.08881 30.15547 24.05395 1.000 105.74977 64 MET B CA 1
ATOM 1666 C C . MET B 1 66 ? 1.52224 28.94983 23.22092 1.000 88.01609 64 MET B C 1
ATOM 1667 O O . MET B 1 66 ? 0.93822 27.86670 23.32712 1.000 84.23376 64 MET B O 1
ATOM 1672 N N . PRO B 1 67 ? 2.53984 29.11240 22.37894 1.000 86.68559 65 PRO B N 1
ATOM 1673 C CA . PRO B 1 67 ? 3.06715 27.96867 21.63047 1.000 83.32767 65 PRO B CA 1
ATOM 1674 C C . PRO B 1 67 ? 3.70673 26.94886 22.55889 1.000 77.50581 65 PRO B C 1
ATOM 1675 O O . PRO B 1 67 ? 4.01744 27.22484 23.71973 1.000 82.77326 65 PRO B O 1
ATOM 1679 N N . LEU B 1 68 ? 3.90138 25.74342 22.02087 1.000 79.98967 66 LEU B N 1
ATOM 1680 C CA . LEU B 1 68 ? 4.49589 24.67355 22.81364 1.000 69.50480 66 LEU B CA 1
ATOM 1681 C C . LEU B 1 68 ? 5.95486 24.96019 23.14360 1.000 64.47646 66 LEU B C 1
ATOM 1682 O O . LEU B 1 68 ? 6.45922 24.48905 24.16916 1.000 71.80573 66 LEU B O 1
ATOM 1687 N N . GLU B 1 69 ? 6.64571 25.72847 22.29700 1.000 77.16549 67 GLU B N 1
ATOM 1688 C CA . GLU B 1 69 ? 8.03791 26.06163 22.57878 1.000 78.97963 67 GLU B CA 1
ATOM 1689 C C . GLU B 1 69 ? 8.15540 27.09340 23.69354 1.000 71.87878 67 GLU B C 1
ATOM 1690 O O . GLU B 1 69 ? 9.18566 27.15137 24.37413 1.000 74.75098 67 GLU B O 1
ATOM 1696 N N . GLU B 1 70 ? 7.12110 27.91228 23.89677 1.000 66.48370 68 GLU B N 1
ATOM 1697 C CA . GLU B 1 70 ? 7.14649 28.87074 24.99531 1.000 77.69319 68 GLU B CA 1
ATOM 1698 C C . GLU B 1 70 ? 6.72206 28.22180 26.30588 1.000 72.30426 68 GLU B C 1
ATOM 1699 O O . GLU B 1 70 ? 7.30338 28.50823 27.35819 1.000 74.92053 68 GLU B O 1
ATOM 1705 N N . LEU B 1 71 ? 5.71270 27.34771 26.25924 1.000 71.33474 69 LEU B N 1
ATOM 1706 C CA . LEU B 1 71 ? 5.30045 26.62472 27.45836 1.000 71.60264 69 LEU B CA 1
ATOM 1707 C C . LEU B 1 71 ? 6.45095 25.80497 28.02734 1.000 67.29403 69 LEU B C 1
ATOM 1708 O O . LEU B 1 71 ? 6.62099 25.72132 29.24956 1.000 73.55041 69 LEU B O 1
ATOM 1713 N N . GLU B 1 72 ? 7.25737 25.19891 27.15341 1.000 67.76232 70 GLU B N 1
ATOM 1714 C CA . GLU B 1 72 ? 8.38912 24.40534 27.61842 1.000 72.11417 70 GLU B CA 1
ATOM 1715 C C . GLU B 1 72 ? 9.49937 25.29327 28.16358 1.000 73.85348 70 GLU B C 1
ATOM 1716 O O . GLU B 1 72 ? 10.14288 24.94870 29.16159 1.000 68.32569 70 GLU B O 1
ATOM 1722 N N . ARG B 1 73 ? 9.73196 26.44357 27.52781 1.000 75.95803 71 ARG B N 1
ATOM 1723 C CA . ARG B 1 73 ? 10.82142 27.31793 27.95009 1.000 75.62874 71 ARG B CA 1
ATOM 1724 C C . ARG B 1 73 ? 10.59168 27.84255 29.36285 1.000 71.05718 71 ARG B C 1
ATOM 1725 O O . ARG B 1 73 ? 11.50292 27.82838 30.19769 1.000 61.71353 71 ARG B O 1
ATOM 1733 N N . GLU B 1 74 ? 9.37349 28.30605 29.65271 1.000 67.60863 72 GLU B N 1
ATOM 1734 C CA . GLU B 1 74 ? 9.08131 28.79923 30.99432 1.000 63.53652 72 GLU B CA 1
ATOM 1735 C C . GLU B 1 74 ? 9.05113 27.67045 32.01576 1.000 70.75687 72 GLU B C 1
ATOM 1736 O O . GLU B 1 74 ? 9.41605 27.88061 33.17821 1.000 78.68033 72 GLU B O 1
ATOM 1742 N N . ALA B 1 75 ? 8.61797 26.47484 31.60922 1.000 62.81982 73 ALA B N 1
ATOM 1743 C CA . ALA B 1 75 ? 8.64558 25.33686 32.52166 1.000 55.84479 73 ALA B CA 1
ATOM 1744 C C . ALA B 1 75 ? 10.07633 24.95852 32.88248 1.000 68.01884 73 ALA B C 1
ATOM 1745 O O . ALA B 1 75 ? 10.36248 24.61654 34.03599 1.000 73.42986 73 ALA B O 1
ATOM 1747 N N . LEU B 1 76 ? 10.98903 25.01626 31.90963 1.000 73.07271 74 LEU B N 1
ATOM 1748 C CA . LEU B 1 76 ? 12.39637 24.76447 32.20152 1.000 74.70992 74 LEU B CA 1
ATOM 1749 C C . LEU B 1 76 ? 13.00025 25.89790 33.01996 1.000 66.21754 74 LEU B C 1
ATOM 1750 O O . LEU B 1 76 ? 13.83359 25.65842 33.90191 1.000 78.62550 74 LEU B O 1
ATOM 1755 N N . LYS B 1 77 ? 12.59466 27.13873 32.73907 1.000 69.94255 75 LYS B N 1
ATOM 1756 C CA . LYS B 1 77 ? 13.12761 28.28105 33.47473 1.000 74.97156 75 LYS B CA 1
ATOM 1757 C C . LYS B 1 77 ? 12.75744 28.20122 34.95011 1.000 71.94334 75 LYS B C 1
ATOM 1758 O O . LYS B 1 77 ? 13.60397 28.40990 35.82652 1.000 75.38416 75 LYS B O 1
ATOM 1764 N N . ASN B 1 78 ? 11.49116 27.89439 35.24335 1.000 63.75908 76 ASN B N 1
ATOM 1765 C CA . ASN B 1 78 ? 11.07603 27.72742 36.63203 1.000 73.78978 76 ASN B CA 1
ATOM 1766 C C . ASN B 1 78 ? 11.85145 26.60468 37.30673 1.000 68.25333 76 ASN B C 1
ATOM 1767 O O . ASN B 1 78 ? 12.22702 26.71803 38.47835 1.000 75.97228 76 ASN B O 1
ATOM 1772 N N . TYR B 1 79 ? 12.11262 25.51737 36.57794 1.000 65.70470 77 TYR B N 1
ATOM 1773 C CA . TYR B 1 79 ? 12.82707 24.38921 37.16531 1.000 67.41627 77 TYR B CA 1
ATOM 1774 C C . TYR B 1 79 ? 14.22180 24.79573 37.62574 1.000 70.29583 77 TYR B C 1
ATOM 1775 O O . TYR B 1 79 ? 14.70139 24.32815 38.66492 1.000 63.76961 77 TYR B O 1
ATOM 1784 N N . LEU B 1 80 ? 14.88768 25.66883 36.86895 1.000 75.08619 78 LEU B N 1
ATOM 1785 C CA . LEU B 1 80 ? 16.23518 26.08549 37.23783 1.000 72.36059 78 LEU B CA 1
ATOM 1786 C C . LEU B 1 80 ? 16.22866 27.16163 38.31507 1.000 68.21007 78 LEU B C 1
ATOM 1787 O O . LEU B 1 80 ? 17.21414 27.30125 39.04756 1.000 70.63058 78 LEU B O 1
ATOM 1792 N N . ARG B 1 81 ? 15.14129 27.92902 38.42629 1.000 67.62615 79 ARG B N 1
ATOM 1793 C CA . ARG B 1 81 ? 15.07189 28.96039 39.45598 1.000 82.73618 79 ARG B CA 1
ATOM 1794 C C . ARG B 1 81 ? 14.86690 28.35186 40.83740 1.000 80.75994 79 ARG B C 1
ATOM 1795 O O . ARG B 1 81 ? 15.46536 28.80970 41.81766 1.000 78.02138 79 ARG B O 1
ATOM 1803 N N . ARG B 1 82 ? 14.03187 27.31869 40.93745 1.000 68.70152 80 ARG B N 1
ATOM 1804 C CA . ARG B 1 82 ? 13.76134 26.69927 42.22834 1.000 81.35887 80 ARG B CA 1
ATOM 1805 C C . ARG B 1 82 ? 14.75817 25.60619 42.59310 1.000 86.10514 80 ARG B C 1
ATOM 1806 O O . ARG B 1 82 ? 14.98730 25.36476 43.78447 1.000 108.62677 80 ARG B O 1
ATOM 1814 N N . TYR B 1 83 ? 15.35382 24.93608 41.60643 1.000 72.79425 81 TYR B N 1
ATOM 1815 C CA . TYR B 1 83 ? 16.20603 23.78014 41.86030 1.000 86.46976 81 TYR B CA 1
ATOM 1816 C C . TYR B 1 83 ? 17.64367 23.99170 41.41024 1.000 82.72122 81 TYR B C 1
ATOM 1817 O O . TYR B 1 83 ? 18.40606 23.01843 41.32230 1.000 81.05734 81 TYR B O 1
ATOM 1826 N N . GLY B 1 84 ? 18.03648 25.22317 41.12625 1.000 81.68099 82 GLY B N 1
ATOM 1827 C CA . GLY B 1 84 ? 19.36476 25.48975 40.60971 1.000 91.70684 82 GLY B CA 1
ATOM 1828 C C . GLY B 1 84 ? 19.88645 26.80453 41.14179 1.000 104.26233 82 GLY B C 1
ATOM 1829 O O . GLY B 1 84 ? 19.14457 27.77518 41.29343 1.000 102.58637 82 GLY B O 1
ATOM 1830 N N . THR B 1 85 ? 21.18606 26.82363 41.42851 1.000 110.75719 83 THR B N 1
ATOM 1831 C CA . THR B 1 85 ? 21.86673 28.01880 41.90346 1.000 121.67996 83 THR B CA 1
ATOM 1832 C C . THR B 1 85 ? 22.48194 28.84162 40.78316 1.000 143.97301 83 THR B C 1
ATOM 1833 O O . THR B 1 85 ? 23.01738 29.92136 41.05450 1.000 153.88567 83 THR B O 1
ATOM 1837 N N . LEU B 1 86 ? 22.42872 28.36236 39.54708 1.000 143.17648 84 LEU B N 1
ATOM 1838 C CA . LEU B 1 86 ? 22.95107 29.14077 38.43707 1.000 143.78987 84 LEU B CA 1
ATOM 1839 C C . LEU B 1 86 ? 22.14090 30.42673 38.28411 1.000 169.58414 84 LEU B C 1
ATOM 1840 O O . LEU B 1 86 ? 20.91086 30.40278 38.41221 1.000 160.50408 84 LEU B O 1
ATOM 1845 N N . PRO B 1 87 ? 22.79727 31.56284 38.03294 1.000 223.31735 85 PRO B N 1
ATOM 1846 C CA . PRO B 1 87 ? 22.10790 32.85846 38.11282 1.000 228.04421 85 PRO B CA 1
ATOM 1847 C C . PRO B 1 87 ? 20.90781 32.95695 37.18231 1.000 229.64958 85 PRO B C 1
ATOM 1848 O O . PRO B 1 87 ? 20.83682 32.29764 36.14337 1.000 232.21691 85 PRO B O 1
ATOM 1852 N N . GLU B 1 88 ? 19.95960 33.81367 37.57435 1.000 202.00630 86 GLU B N 1
ATOM 1853 C CA . GLU B 1 88 ? 18.74747 34.01918 36.78721 1.000 197.68994 86 GLU B CA 1
ATOM 1854 C C . GLU B 1 88 ? 19.04590 34.69949 35.45587 1.000 190.49498 86 GLU B C 1
ATOM 1855 O O . GLU B 1 88 ? 18.30139 34.51238 34.48556 1.000 186.52781 86 GLU B O 1
ATOM 1861 N N . GLU B 1 89 ? 20.13690 35.46370 35.38357 1.000 192.95392 87 GLU B N 1
ATOM 1862 C CA . GLU B 1 89 ? 20.47474 36.24228 34.19696 1.000 190.00515 87 GLU B CA 1
ATOM 1863 C C . GLU B 1 89 ? 20.52731 35.37879 32.94143 1.000 185.22635 87 GLU B C 1
ATOM 1864 O O . GLU B 1 89 ? 19.65972 35.49343 32.06985 1.000 181.40820 87 GLU B O 1
ATOM 1870 N N . GLU B 1 90 ? 21.52636 34.50022 32.84230 1.000 163.31927 88 GLU B N 1
ATOM 1871 C CA . GLU B 1 90 ? 21.69926 33.71930 31.62171 1.000 149.63315 88 GLU B CA 1
ATOM 1872 C C . GLU B 1 90 ? 20.64609 32.63515 31.44253 1.000 135.16140 88 GLU B C 1
ATOM 1873 O O . GLU B 1 90 ? 20.72179 31.90134 30.45342 1.000 133.01216 88 GLU B O 1
ATOM 1879 N N . ILE B 1 91 ? 19.67726 32.50719 32.35168 1.000 136.42644 89 ILE B N 1
ATOM 1880 C CA . ILE B 1 91 ? 18.57595 31.57776 32.11990 1.000 119.30279 89 ILE B CA 1
ATOM 1881 C C . ILE B 1 91 ? 17.73801 32.03691 30.93322 1.000 134.21629 89 ILE B C 1
ATOM 1882 O O . ILE B 1 91 ? 17.28218 31.22126 30.12228 1.000 137.89443 89 ILE B O 1
ATOM 1887 N N . ASP B 1 92 ? 17.53085 33.34955 30.80543 1.000 129.19984 90 ASP B N 1
ATOM 1888 C CA . ASP B 1 92 ? 16.74692 33.87034 29.69051 1.000 128.53838 90 ASP B CA 1
ATOM 1889 C C . ASP B 1 92 ? 17.50823 33.75535 28.37550 1.000 130.36551 90 ASP B C 1
ATOM 1890 O O . ASP B 1 92 ? 16.90768 33.50103 27.32503 1.000 123.87102 90 ASP B O 1
ATOM 1895 N N . THR B 1 93 ? 18.82746 33.93824 28.41122 1.000 140.18245 91 THR B N 1
ATOM 1896 C CA . THR B 1 93 ? 19.64787 33.86646 27.20983 1.000 140.07501 91 THR B CA 1
ATOM 1897 C C . THR B 1 93 ? 20.11535 32.45425 26.88463 1.000 140.61677 91 THR B C 1
ATOM 1898 O O . THR B 1 93 ? 20.59491 32.22212 25.76935 1.000 139.75817 91 THR B O 1
ATOM 1902 N N . MET B 1 94 ? 19.99555 31.51734 27.81798 1.000 138.65370 92 MET B N 1
ATOM 1903 C CA . MET B 1 94 ? 20.42591 30.14878 27.55719 1.000 125.31413 92 MET B CA 1
ATOM 1904 C C . MET B 1 94 ? 19.53256 29.52666 26.49023 1.000 111.20808 92 MET B C 1
ATOM 1905 O O . MET B 1 94 ? 18.30419 29.64768 26.57085 1.000 114.75680 92 MET B O 1
ATOM 1910 N N . PRO B 1 95 ? 20.09826 28.86788 25.48259 1.000 94.15056 93 PRO B N 1
ATOM 1911 C CA . PRO B 1 95 ? 19.26814 28.29307 24.42030 1.000 91.43175 93 PRO B CA 1
ATOM 1912 C C . PRO B 1 95 ? 18.40390 27.15148 24.93326 1.000 88.25784 93 PRO B C 1
ATOM 1913 O O . PRO B 1 95 ? 18.66016 26.55578 25.98234 1.000 79.27943 93 PRO B O 1
ATOM 1917 N N . LEU B 1 96 ? 17.35282 26.85761 24.16235 1.000 89.38040 94 LEU B N 1
ATOM 1918 C CA . LEU B 1 96 ? 16.44337 25.77459 24.52365 1.000 71.46173 94 LEU B CA 1
ATOM 1919 C C . LEU B 1 96 ? 17.17917 24.44245 24.58786 1.000 74.57848 94 LEU B C 1
ATOM 1920 O O . LEU B 1 96 ? 16.87278 23.59395 25.43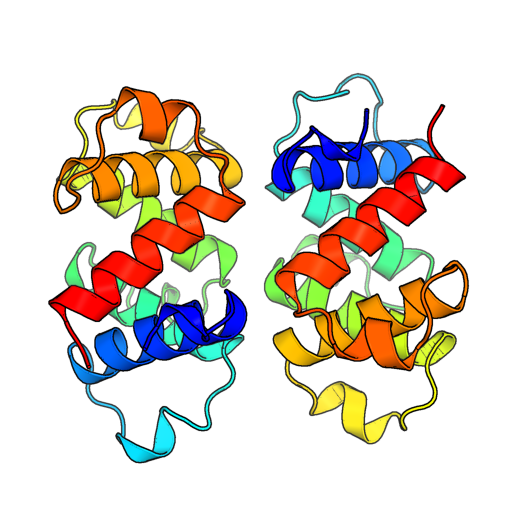407 1.000 69.74428 94 LEU B O 1
ATOM 1925 N N . GLU B 1 97 ? 18.16066 24.24546 23.70475 1.000 86.97733 95 GLU B N 1
ATOM 1926 C CA . GLU B 1 97 ? 18.95285 23.02146 23.73477 1.000 78.16513 95 GLU B CA 1
ATOM 1927 C C . GLU B 1 97 ? 19.73898 22.89169 25.03308 1.000 74.78973 95 GLU B C 1
ATOM 1928 O O . GLU B 1 97 ? 20.06496 21.77482 25.45135 1.000 76.95206 95 GLU B O 1
ATOM 1934 N N . GLU B 1 98 ? 20.04836 24.01272 25.68432 1.000 68.79177 96 GLU B N 1
ATOM 1935 C CA . GLU B 1 98 ? 20.82460 24.00206 26.91741 1.000 68.88586 96 GLU B CA 1
ATOM 1936 C C . GLU B 1 98 ? 19.96542 24.04606 28.17216 1.000 69.17546 96 GLU B C 1
ATOM 1937 O O . GLU B 1 98 ? 20.35172 23.46255 29.19043 1.000 57.43502 96 GLU B O 1
ATOM 1943 N N . LEU B 1 99 ? 18.81865 24.73070 28.13072 1.000 70.16027 97 LEU B N 1
ATOM 1944 C CA . LEU B 1 99 ? 17.89921 24.69272 29.26378 1.000 53.12478 97 LEU B CA 1
ATOM 1945 C C . LEU B 1 99 ? 17.45433 23.26647 29.55727 1.000 62.37074 97 LEU B C 1
ATOM 1946 O O . LEU B 1 99 ? 17.37628 22.85877 30.72215 1.000 69.60063 97 LEU B O 1
ATOM 1951 N N . GLU B 1 100 ? 17.16426 22.49129 28.50948 1.000 64.45081 98 GLU B N 1
ATOM 1952 C CA . GLU B 1 100 ? 16.81191 21.08845 28.69895 1.000 61.87400 98 GLU B CA 1
ATOM 1953 C C . GLU B 1 100 ? 17.97567 20.30321 29.28984 1.000 57.59892 98 GLU B C 1
ATOM 1954 O O . GLU B 1 100 ? 17.78489 19.48873 30.19985 1.000 60.19836 98 GLU B O 1
ATOM 1960 N N . ARG B 1 101 ? 19.19068 20.53867 28.78866 1.000 63.57117 99 ARG B N 1
ATOM 1961 C CA . ARG B 1 101 ? 20.35090 19.79654 29.27218 1.000 62.01361 99 ARG B CA 1
ATOM 1962 C C . ARG B 1 101 ? 20.59428 20.06122 30.75215 1.000 66.13705 99 ARG B C 1
ATOM 1963 O O . ARG B 1 101 ? 20.79739 19.12765 31.53672 1.000 67.68937 99 ARG B O 1
ATOM 1971 N N . GLU B 1 102 ? 20.57079 21.33383 31.15376 1.000 69.72846 100 GLU B N 1
ATOM 1972 C CA . GLU B 1 102 ? 20.79764 21.66701 32.55575 1.000 65.75272 100 GLU B CA 1
ATOM 1973 C C . GLU B 1 102 ? 19.67900 21.13035 33.44061 1.000 65.60205 100 GLU B C 1
ATOM 1974 O O . GLU B 1 102 ? 19.93671 20.64048 34.54650 1.000 60.02149 100 GLU B O 1
ATOM 1980 N N . ALA B 1 103 ? 18.43177 21.20346 32.96857 1.000 63.66123 101 ALA B N 1
ATOM 1981 C CA . ALA B 1 103 ? 17.30808 20.71120 33.75692 1.000 59.39461 101 ALA B CA 1
ATOM 1982 C C . ALA B 1 103 ? 17.34227 19.19965 33.94026 1.000 59.02012 101 ALA B C 1
ATOM 1983 O O . ALA B 1 103 ? 16.76982 18.69427 34.91147 1.000 54.41288 101 ALA B O 1
ATOM 1985 N N . LEU B 1 104 ? 17.99541 18.46850 33.03455 1.000 62.91227 102 LEU B N 1
ATOM 1986 C CA . LEU B 1 104 ? 18.10556 17.02184 33.18966 1.000 57.13678 102 LEU B CA 1
ATOM 1987 C C . LEU B 1 104 ? 19.27486 16.64294 34.09132 1.000 67.10672 102 LEU B C 1
ATOM 1988 O O . LEU B 1 104 ? 19.15691 15.72049 34.90610 1.000 64.56588 102 LEU B O 1
ATOM 1993 N N . LYS B 1 105 ? 20.41100 17.33396 33.95589 1.000 64.62150 103 LYS B N 1
ATOM 1994 C CA . LYS B 1 105 ? 21.51280 17.12342 34.88981 1.000 60.93329 103 LYS B CA 1
ATOM 1995 C C . LYS B 1 105 ? 21.09407 17.47737 36.31023 1.000 69.99375 103 LYS B C 1
ATOM 1996 O O . LYS B 1 105 ? 21.45976 16.78373 37.26665 1.000 79.80443 103 LYS B O 1
ATOM 2002 N N . ASN B 1 106 ? 20.32557 18.55836 36.46455 1.000 69.97408 104 ASN B N 1
ATOM 2003 C CA . ASN B 1 106 ? 19.79049 18.91435 37.77395 1.000 58.14662 104 ASN B CA 1
ATOM 2004 C C . ASN B 1 106 ? 18.87272 17.81919 38.30113 1.000 61.69656 104 ASN B C 1
ATOM 2005 O O . ASN B 1 106 ? 18.86022 17.53161 39.50363 1.000 70.47906 104 ASN B O 1
ATOM 2010 N N . TYR B 1 107 ? 18.10709 17.18693 37.41099 1.000 63.16110 105 TYR B N 1
ATOM 2011 C CA . TYR B 1 107 ? 17.17917 16.14209 37.82651 1.000 62.14066 105 TYR B CA 1
ATOM 2012 C C . TYR B 1 107 ? 17.90549 14.84493 38.15873 1.000 66.26894 105 TYR B C 1
ATOM 2013 O O . TYR B 1 107 ? 17.58762 14.19145 39.15867 1.000 74.04633 105 TYR B O 1
ATOM 2022 N N . LEU B 1 108 ? 18.88439 14.45940 37.33797 1.000 64.19897 106 LEU B N 1
ATOM 2023 C CA . LEU B 1 108 ? 19.57592 13.19466 37.55281 1.000 63.61085 106 LEU B CA 1
ATOM 2024 C C . LEU B 1 108 ? 20.54036 13.24563 38.73022 1.000 82.79555 106 LEU B C 1
ATOM 2025 O O . LEU B 1 108 ? 20.92508 12.18964 39.24257 1.000 90.15181 106 LEU B O 1
ATOM 2030 N N . ARG B 1 109 ? 20.94340 14.43867 39.17001 1.000 81.55491 107 ARG B N 1
ATOM 2031 C CA . ARG B 1 109 ? 21.77716 14.52847 40.36334 1.000 69.64817 107 ARG B CA 1
ATOM 2032 C C . ARG B 1 109 ? 20.94449 14.39985 41.63236 1.000 68.23870 107 ARG B C 1
ATOM 2033 O O . ARG B 1 109 ? 21.37947 13.76915 42.60232 1.000 89.71874 107 ARG B O 1
ATOM 2041 N N . ARG B 1 110 ? 19.74623 14.98137 41.64039 1.000 63.08404 108 ARG B N 1
ATOM 2042 C CA . ARG B 1 110 ? 18.87461 14.92418 42.80648 1.000 61.82835 108 ARG B CA 1
ATOM 2043 C C . ARG B 1 110 ? 18.26987 13.53728 42.97267 1.000 68.50044 108 ARG B C 1
ATOM 2044 O O . ARG B 1 110 ? 18.64660 12.79234 43.88337 1.000 76.01467 108 ARG B O 1
ATOM 2052 N N . TYR B 1 111 ? 17.33048 13.18310 42.09399 1.000 74.53955 109 TYR B N 1
ATOM 2053 C CA . TYR B 1 111 ? 16.60073 11.92498 42.18791 1.000 75.58228 109 TYR B CA 1
ATOM 2054 C C . TYR B 1 111 ? 17.27399 10.79101 41.42286 1.000 66.02129 109 TYR B C 1
ATOM 2055 O O . TYR B 1 111 ? 16.59542 9.84397 41.00604 1.000 66.11606 109 TYR B O 1
ATOM 2064 N N . GLY B 1 112 ? 18.58803 10.85259 41.22882 1.000 61.96138 110 GLY B N 1
ATOM 2065 C CA . GLY B 1 112 ? 19.26983 9.81213 40.48497 1.000 69.84953 110 GLY B CA 1
ATOM 2066 C C . GLY B 1 112 ? 20.55521 9.33422 41.12686 1.000 95.24007 110 GLY B C 1
ATOM 2067 O O . GLY B 1 112 ? 21.32645 10.13364 41.66616 1.000 100.47426 110 GLY B O 1
ATOM 2068 N N . SER B 1 113 ? 20.79763 8.02265 41.06948 1.000 90.28109 111 SER B N 1
ATOM 2069 C CA . SER B 1 113 ? 22.00532 7.41767 41.61784 1.000 91.47267 111 SER B CA 1
ATOM 2070 C C . SER B 1 113 ? 23.15469 7.39405 40.61787 1.000 95.35889 111 SER B C 1
ATOM 2071 O O . SER B 1 113 ? 23.95675 6.45016 40.62008 1.000 110.34163 111 SER B O 1
ATOM 2074 N N . LEU B 1 114 ? 23.25630 8.40687 39.76105 1.000 105.42341 112 LEU B N 1
ATOM 2075 C CA . LEU B 1 114 ? 24.30763 8.47005 38.76156 1.000 107.63755 112 LEU B CA 1
ATOM 2076 C C . LEU B 1 114 ? 25.30947 9.55139 39.12734 1.000 110.31092 112 LEU B C 1
ATOM 2077 O O . LEU B 1 114 ? 24.90586 10.66319 39.49560 1.000 108.72767 112 LEU B O 1
ATOM 2082 N N . PRO B 1 115 ? 26.61110 9.26631 39.04937 1.000 116.76129 113 PRO B N 1
ATOM 2083 C CA . PRO B 1 115 ? 27.60154 10.28626 39.38740 1.000 121.86613 113 PRO B CA 1
ATOM 2084 C C . PRO B 1 115 ? 27.55755 11.43268 38.39424 1.000 118.92522 113 PRO B C 1
ATOM 2085 O O . PRO B 1 115 ? 27.16907 11.24759 37.22803 1.000 126.25242 113 PRO B O 1
ATOM 2089 N N . PRO B 1 116 ? 27.95172 12.64202 38.80873 1.000 112.87487 114 PRO B N 1
ATOM 2090 C CA . PRO B 1 116 ? 27.94304 13.77356 37.86859 1.000 103.46481 114 PRO B CA 1
ATOM 2091 C C . PRO B 1 116 ? 28.96738 13.64084 36.75785 1.000 112.72972 114 PRO B C 1
ATOM 2092 O O . PRO B 1 116 ? 28.85830 14.35245 35.75113 1.000 114.07454 114 PRO B O 1
ATOM 2096 N N . GLU B 1 117 ? 29.95921 12.75942 36.91048 1.000 120.20765 115 GLU B N 1
ATOM 2097 C CA . GLU B 1 117 ? 30.89454 12.50061 35.82179 1.000 109.47712 115 GLU B CA 1
ATOM 2098 C C . GLU B 1 117 ? 30.16763 11.95513 34.60064 1.000 108.47124 115 GLU B C 1
ATOM 2099 O O . GLU B 1 117 ? 30.52193 12.27604 33.46022 1.000 117.10075 115 GLU B O 1
ATOM 2105 N N . GLU B 1 118 ? 29.14416 11.12854 34.82233 1.000 128.20617 116 GLU B N 1
ATOM 2106 C CA . GLU B 1 118 ? 28.33049 10.63317 33.71944 1.000 131.19879 116 GLU B CA 1
ATOM 2107 C C . GLU B 1 118 ? 27.37830 11.70407 33.20464 1.000 124.36114 116 GLU B C 1
ATOM 2108 O O . GLU B 1 118 ? 27.24725 11.89025 31.99007 1.000 132.64762 116 GLU B O 1
ATOM 2114 N N . LEU B 1 119 ? 26.71524 12.42309 34.11252 1.000 97.79865 117 LEU B N 1
ATOM 2115 C CA . LEU B 1 119 ? 25.70227 13.39011 33.70825 1.000 98.36844 117 LEU B CA 1
ATOM 2116 C C . LEU B 1 119 ? 26.28717 14.55591 32.92413 1.000 102.99181 117 LEU B C 1
ATOM 2117 O O . LEU B 1 119 ? 25.54134 15.25083 32.22676 1.000 103.84783 117 LEU B O 1
ATOM 2122 N N . GLU B 1 120 ? 27.59603 14.78543 33.01768 1.000 93.29804 118 GLU B N 1
ATOM 2123 C CA . GLU B 1 120 ? 28.24754 15.78416 32.18307 1.000 106.07900 118 GLU B CA 1
ATOM 2124 C C . GLU B 1 120 ? 28.73365 15.21373 30.85763 1.000 106.48025 118 GLU B C 1
ATOM 2125 O O . GLU B 1 120 ? 28.91088 15.97466 29.89948 1.000 86.13158 118 GLU B O 1
ATOM 2131 N N . LYS B 1 121 ? 28.94598 13.89822 30.77677 1.000 103.25207 119 LYS B N 1
ATOM 2132 C CA . LYS B 1 121 ? 29.36362 13.26292 29.53415 1.000 97.75020 119 LYS B CA 1
ATOM 2133 C C . LYS B 1 121 ? 28.21222 12.63272 28.76219 1.000 110.15320 119 LYS B C 1
ATOM 2134 O O . LYS B 1 121 ? 28.33932 12.43906 27.54808 1.000 108.78047 119 LYS B O 1
ATOM 2140 N N . LEU B 1 122 ? 27.10488 12.30635 29.42637 1.000 111.32294 120 LEU B N 1
ATOM 2141 C CA . LEU B 1 122 ? 25.96705 11.73017 28.72447 1.000 102.46444 120 LEU B CA 1
ATOM 2142 C C . LEU B 1 122 ? 25.37520 12.75262 27.75633 1.000 102.54025 120 LEU B C 1
ATOM 2143 O O . LEU B 1 122 ? 25.21311 13.92483 28.11093 1.000 93.93683 120 LEU B O 1
ATOM 2148 N N . PRO B 1 123 ? 25.04472 12.34474 26.53403 1.000 96.33325 121 PRO B N 1
ATOM 2149 C CA . PRO B 1 123 ? 24.44170 13.27985 25.57886 1.000 88.07560 121 PRO B CA 1
ATOM 2150 C C . PRO B 1 123 ? 23.01987 13.63840 25.98417 1.000 86.15067 121 PRO B C 1
ATOM 2151 O O . PRO B 1 123 ? 22.43907 13.07304 26.91245 1.000 86.78913 121 PRO B O 1
ATOM 2155 N N . LEU B 1 124 ? 22.45624 14.60733 25.25876 1.000 89.39632 122 LEU B N 1
ATOM 2156 C CA . LEU B 1 124 ? 21.10160 15.05912 25.56045 1.000 74.39796 122 LEU B CA 1
ATOM 2157 C C . LEU B 1 124 ? 20.07666 13.97144 25.26706 1.000 71.01331 122 LEU B C 1
ATOM 2158 O O . LEU B 1 124 ? 19.09069 13.82627 25.99939 1.000 66.11586 122 LEU B O 1
ATOM 2163 N N . GLU B 1 125 ? 20.29210 13.19597 24.20239 1.000 73.07062 123 GLU B N 1
ATOM 2164 C CA . GLU B 1 125 ? 19.34911 12.13566 23.86486 1.000 69.11962 123 GLU B CA 1
ATOM 2165 C C . GLU B 1 125 ? 19.33999 11.04699 24.93045 1.000 72.55556 123 GLU B C 1
ATOM 2166 O O . GLU B 1 125 ? 18.28134 10.49645 25.25463 1.000 68.52599 123 GLU B O 1
ATOM 2172 N N . GLU B 1 126 ? 20.50723 10.72430 25.48977 1.000 77.21965 124 GLU B N 1
ATOM 2173 C CA . GLU B 1 126 ? 20.55585 9.75165 26.57411 1.000 88.80757 124 GLU B CA 1
ATOM 2174 C C . GLU B 1 126 ? 20.18037 10.37490 27.91223 1.000 85.98588 124 GLU B C 1
ATOM 2175 O O . GLU B 1 126 ? 19.63931 9.68165 28.78024 1.000 83.34668 124 GLU B O 1
ATOM 2181 N N . LEU B 1 127 ? 20.45407 11.66964 28.09749 1.000 83.86617 125 LEU B N 1
ATOM 2182 C CA . LEU B 1 127 ? 19.99059 12.35700 29.29899 1.000 73.90280 125 LEU B CA 1
ATOM 2183 C C . LEU B 1 127 ? 18.47122 12.31761 29.39663 1.000 74.03144 125 LEU B C 1
ATOM 2184 O O . LEU B 1 127 ? 17.91405 12.17092 30.49115 1.000 67.47530 125 LEU B O 1
ATOM 2189 N N . GLU B 1 128 ? 17.78431 12.44605 28.25737 1.000 66.75692 126 GLU B N 1
ATOM 2190 C CA . GLU B 1 128 ? 16.32935 12.34615 28.24852 1.000 53.65882 126 GLU B CA 1
ATOM 2191 C C . GLU B 1 128 ? 15.86454 10.94293 28.60781 1.000 54.12460 126 GLU B C 1
ATOM 2192 O O . GLU B 1 128 ? 14.82030 10.78234 29.24792 1.000 59.27789 126 GLU B O 1
ATOM 2198 N N . ARG B 1 129 ? 16.62283 9.92085 28.21098 1.000 53.28112 127 ARG B N 1
ATOM 2199 C CA . ARG B 1 129 ? 16.22681 8.54649 28.49606 1.000 56.17832 127 ARG B CA 1
ATOM 2200 C C . ARG B 1 129 ? 16.26027 8.26212 29.99326 1.000 74.16614 127 ARG B C 1
ATOM 2201 O O . ARG B 1 129 ? 15.23916 7.90386 30.59029 1.000 77.19658 127 ARG B O 1
ATOM 2209 N N . LYS B 1 130 ? 17.43002 8.42739 30.62021 1.000 76.96367 128 LYS B N 1
ATOM 2210 C CA . LYS B 1 130 ? 17.57472 8.07296 32.03070 1.000 77.24289 128 LYS B CA 1
ATOM 2211 C C . LYS B 1 130 ? 16.61577 8.86799 32.90865 1.000 71.47943 128 LYS B C 1
ATOM 2212 O O . LYS B 1 130 ? 16.03694 8.32478 33.85708 1.000 79.74011 128 LYS B O 1
ATOM 2218 N N . ALA B 1 131 ? 16.43393 10.15664 32.60904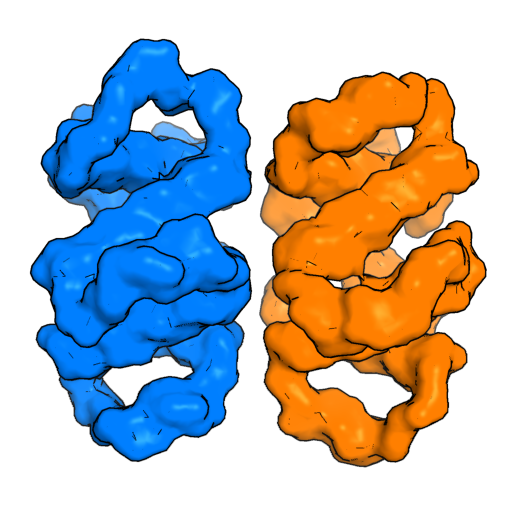 1.000 60.50367 129 ALA B N 1
ATOM 2219 C CA . ALA B 1 131 ? 15.52758 10.97799 33.40491 1.000 68.42343 129 ALA B CA 1
ATOM 2220 C C . ALA B 1 131 ? 14.08140 10.52096 33.26823 1.000 76.58056 129 ALA B C 1
ATOM 2221 O O . ALA B 1 131 ? 13.30007 10.65323 34.21737 1.000 70.10909 129 ALA B O 1
ATOM 2223 N N . LEU B 1 132 ? 13.70610 9.98371 32.10573 1.000 69.71495 130 LEU B N 1
ATOM 2224 C CA . LEU B 1 132 ? 12.34183 9.50128 31.92359 1.000 58.69542 130 LEU B CA 1
ATOM 2225 C C . LEU B 1 132 ? 12.14542 8.12163 32.54134 1.000 64.24769 130 LEU B C 1
ATOM 2226 O O . LEU B 1 132 ? 11.07316 7.83211 33.08389 1.000 66.47025 130 LEU B O 1
ATOM 2231 N N . ILE B 1 133 ? 13.16162 7.25739 32.46939 1.000 66.15391 131 ILE B N 1
ATOM 2232 C CA . ILE B 1 133 ? 13.05212 5.95052 33.11087 1.000 84.40517 131 ILE B CA 1
ATOM 2233 C C . ILE B 1 133 ? 13.07209 6.09481 34.62692 1.000 80.95974 131 ILE B C 1
ATOM 2234 O O . ILE B 1 133 ? 12.44799 5.30114 35.34249 1.000 75.90507 131 ILE B O 1
ATOM 2239 N N . GLU B 1 134 ? 13.77731 7.10362 35.14337 1.000 81.48162 132 GLU B N 1
ATOM 2240 C CA . GLU B 1 134 ? 13.80861 7.31778 36.58622 1.000 75.68621 132 GLU B CA 1
ATOM 2241 C C . GLU B 1 134 ? 12.46237 7.81549 37.09909 1.000 74.18395 132 GLU B C 1
ATOM 2242 O O . GLU B 1 134 ? 11.99123 7.36929 38.15163 1.000 83.54327 132 GLU B O 1
ATOM 2248 N N . TYR B 1 135 ? 11.82976 8.74212 36.37295 1.000 71.63424 133 TYR B N 1
ATOM 2249 C CA . TYR B 1 135 ? 10.54294 9.27230 36.81424 1.000 71.97109 133 TYR B CA 1
ATOM 2250 C C . TYR B 1 135 ? 9.47764 8.18560 36.87043 1.000 70.00415 133 TYR B C 1
ATOM 2251 O O . TYR B 1 135 ? 8.60605 8.21427 37.74794 1.000 77.76071 133 TYR B O 1
ATOM 2260 N N . LEU B 1 136 ? 9.53325 7.22010 35.95209 1.000 64.02644 134 LEU B N 1
ATOM 2261 C CA . LEU B 1 136 ? 8.53207 6.15936 35.92037 1.000 75.16446 134 LEU B CA 1
ATOM 2262 C C . LEU B 1 136 ? 8.75316 5.13745 37.02988 1.000 73.75168 134 LEU B C 1
ATOM 2263 O O . LEU B 1 136 ? 7.79017 4.69109 37.66328 1.000 78.40909 134 LEU B O 1
ATOM 2268 N N . ARG B 1 137 ? 10.00765 4.75654 37.28284 1.000 78.26933 135 ARG B N 1
ATOM 2269 C CA . ARG B 1 137 ? 10.29830 3.79440 38.33984 1.000 73.22052 135 ARG B CA 1
ATOM 2270 C C . ARG B 1 137 ? 10.02925 4.34590 39.73322 1.000 76.19779 135 ARG B C 1
ATOM 2271 O O . ARG B 1 137 ? 10.01653 3.56991 40.69470 1.000 101.53994 135 ARG B O 1
ATOM 2279 N N . ARG B 1 138 ? 9.81655 5.65321 39.86711 1.000 75.42035 136 ARG B N 1
ATOM 2280 C CA . ARG B 1 138 ? 9.48425 6.25667 41.15011 1.000 71.64171 136 ARG B CA 1
ATOM 2281 C C . ARG B 1 138 ? 8.00517 6.59083 41.28650 1.000 70.75500 136 ARG B C 1
ATOM 2282 O O . ARG B 1 138 ? 7.45975 6.49523 42.39167 1.000 89.97178 136 ARG B O 1
ATOM 2290 N N . TYR B 1 139 ? 7.33400 6.94831 40.18987 1.000 81.36356 137 TYR B N 1
ATOM 2291 C CA . TYR B 1 139 ? 5.94329 7.38368 40.24262 1.000 80.16071 137 TYR B CA 1
ATOM 2292 C C . TYR B 1 139 ? 4.98989 6.46986 39.48126 1.000 76.75262 137 TYR B C 1
ATOM 2293 O O . TYR B 1 139 ? 3.82687 6.84197 39.28542 1.000 97.16281 137 TYR B O 1
ATOM 2302 N N . GLY B 1 140 ? 5.43350 5.29280 39.04623 1.000 78.81620 138 GLY B N 1
ATOM 2303 C CA . GLY B 1 140 ? 4.57617 4.42200 38.27672 1.000 96.83584 138 GLY B CA 1
ATOM 2304 C C . GLY B 1 140 ? 5.05829 2.98787 38.19052 1.000 105.60577 138 GLY B C 1
ATOM 2305 O O . GLY B 1 140 ? 6.11349 2.62438 38.71969 1.000 100.06425 138 GLY B O 1
ATOM 2306 N N . PRO B 1 141 ? 4.27233 2.13269 37.51466 1.000 114.26497 139 PRO B N 1
ATOM 2307 C CA . PRO B 1 141 ? 4.57808 0.71362 37.29477 1.000 116.31873 139 PRO B CA 1
ATOM 2308 C C . PRO B 1 141 ? 5.72186 0.50244 36.30490 1.000 113.32256 139 PRO B C 1
ATOM 2309 O O . PRO B 1 141 ? 5.76616 -0.53867 35.64709 1.000 92.50073 139 PRO B O 1
#

Nearest PDB structures (foldseek):
  8fje-assembly1_B  TM=9.859E-01  e=1.687E-15  synthetic construct
  8fje-assembly1_B  TM=1.007E+00  e=8.671E-18  synthetic construct

B-factor: mean 94.7, std 30.84, range [37.61, 232.22]

Secondary structure (DSSP, 8-state):
-GGGS-HHHHHHHHHHHHHHHSS---TT-SS-S-HHHHHHHHHHHHHHHSS---HHHHTT--HHHHHHHHHHHHHHHH--S-HHHHHHS-HHHHHHHHHHHHHHHT--S-HHHHHHS-HHHHHHHHHHHHHHHH--/-GGGS-HHHHHHHHHHHHHHHSS---STTTTTS-HHHHHHHHHHHHHHHHS---TTHHHHS-HHHHHHHHHHHHHHHH--S-SHHHHHS-HHHHHHHHHHHHHHHS----HHHHHHS-HHHHHHHHHHHHHHHH--

Foldseek 3Di:
DLVPDDLLVLLLVLLQLLCVPQDDDDCVCSPVDDSLVSQLVSLVSLCPPQHDDDPVDSVPDDSLVSLLVSLLSLCPVQHDDDNVVSVVPDSLVSQLRSLLSLCVVQHPDDSVVSVVDDSVVSSSCSSVSSCVVRHD/DCVPPDLVRLLLVLLLLLCVVFPDDPNVVSNPDDSLVSLLVSLLSQCVPQPPDPNVCSVVPDSLVSVLVSLLSLCVVQHPDDNVCSVVPDPLVSLLVSLLSQCVPQHPDDSVCSVVPDSVVSSVVSSVSSCVVRHD

Radius of gyration: 19.21 Å; Cα contacts (8 Å, |Δi|>4): 248; chains: 2; bounding box: 44×42×46 Å

Sequence (272 aa):
PLETLPLEELERRALKIYLRRHGSVPEEEIETMPLEELERKALQDYLRRYGTLPEEEIETMPLEELEREALKNYLRRYGTLPEEEIDTMPLEELEREALKNYLRRYGSLPPEELEKLPLEELERKALIEYLRRYGPPLETLPLEELERRALKIYLRRHGSVPEEEIETMPLEELERKALQDYLRRYGTLPEEEIETMPLEELEREALKNYLRRYGTLPEEEIDTMPLEELEREALKNYLRRYGSLPPEELEKLPLEELERKALIEYLRRYGP

Solvent-accessible surface area: 15230 Å² total; per-residue (Å²): 133,44,120,109,53,41,16,37,41,3,36,21,69,6,28,20,8,35,9,101,110,38,43,114,30,89,100,159,57,116,87,107,26,43,16,50,70,4,47,51,53,6,28,26,13,32,1,105,145,56,28,137,54,78,95,145,66,0,101,111,20,35,33,21,54,0,48,34,38,5,16,20,11,37,7,118,129,108,28,136,86,79,94,114,64,2,98,89,24,50,15,45,70,0,53,43,46,3,32,17,25,40,2,120,182,79,34,114,47,69,72,133,59,2,71,151,28,35,24,16,61,0,48,61,59,12,25,27,27,28,10,182,134,70,22,180,130,21,133,118,32,35,21,34,54,0,46,80,87,8,24,12,24,36,2,94,143,54,27,120,40,78,102,155,99,3,118,101,63,58,12,22,52,0,28,42,60,1,31,27,8,35,0,83,96,102,19,120,57,77,79,118,85,2,75,111,31,41,21,54,63,0,41,40,22,8,22,30,8,28,0,89,126,63,23,145,51,85,82,125,50,1,71,101,33,35,35,28,49,0,33,41,34,6,30,23,17,32,5,117,128,99,22,114,78,70,82,131,67,2,140,145,32,40,21,18,43,0,53,46,73,6,34,16,22,38,6,148,152,71,26,135